Protein AF-A0A4V1ZMB9-F1 (afdb_monomer_lite)

Sequence (190 aa):
MVTALGESVKNIEDTIRSLGAATQEKIDAAAQHEKLYNAVRAAADNFVNKAAPSMADAQTGMDATLRAAVFSAEDSGEASRIIVQVGNVVADTNLISSDLMGALSAGTGEALSPIEDSFKTAQKRVKDNLAALDGAIGSIPELRKAAEQLLALGDGKNGVFKVRQKEIDTLEYGALILDETRKLNAGLGI

pLDDT: mean 91.68, std 9.08, range [51.22, 98.75]

Structure (mmCIF, N/CA/C/O backbone):
data_AF-A0A4V1ZMB9-F1
#
_entry.id   AF-A0A4V1ZMB9-F1
#
loop_
_atom_site.group_PDB
_atom_site.id
_atom_site.type_symbol
_atom_site.label_atom_id
_atom_site.label_alt_id
_atom_site.label_comp_id
_atom_site.label_asym_id
_atom_site.label_entity_id
_atom_site.label_seq_id
_atom_site.pdbx_PDB_ins_code
_atom_site.Cartn_x
_atom_site.Cartn_y
_atom_site.Cartn_z
_atom_site.occupancy
_atom_site.B_iso_or_equiv
_atom_site.auth_seq_id
_atom_site.auth_comp_id
_atom_site.auth_asym_id
_atom_site.auth_atom_id
_atom_site.pdbx_PDB_model_num
ATOM 1 N N . MET A 1 1 ? -33.414 5.926 49.931 1.00 53.41 1 MET A N 1
ATOM 2 C CA . MET A 1 1 ? -32.874 4.604 49.532 1.00 53.41 1 MET A CA 1
ATOM 3 C C . MET A 1 1 ? -33.446 4.104 48.208 1.00 53.41 1 MET A C 1
ATOM 5 O O . MET A 1 1 ? -32.650 3.717 47.371 1.00 53.41 1 MET A O 1
ATOM 9 N N . VAL A 1 2 ? -34.763 4.166 47.963 1.00 60.75 2 VAL A N 1
ATOM 10 C CA . VAL A 1 2 ? -35.365 3.710 46.685 1.00 60.75 2 VAL A CA 1
ATOM 11 C C . VAL A 1 2 ? -34.865 4.505 45.464 1.00 60.75 2 VAL A C 1
ATOM 13 O O . VAL A 1 2 ? -34.581 3.913 44.431 1.00 60.75 2 VAL A O 1
ATOM 16 N N . THR A 1 3 ? -34.665 5.821 45.596 1.00 69.19 3 THR A N 1
ATOM 17 C CA . THR A 1 3 ? -34.148 6.683 44.513 1.00 69.19 3 THR A CA 1
ATOM 18 C C . THR A 1 3 ? -32.707 6.346 44.118 1.00 69.19 3 THR A C 1
ATOM 20 O O . THR A 1 3 ? -32.414 6.230 42.937 1.00 69.19 3 THR A O 1
ATOM 23 N N . ALA A 1 4 ? -31.837 6.102 45.106 1.00 67.75 4 ALA A N 1
ATOM 24 C CA . ALA A 1 4 ? -30.440 5.725 44.876 1.00 67.75 4 ALA A CA 1
ATOM 25 C C . ALA A 1 4 ? -30.316 4.336 44.222 1.00 67.75 4 ALA A C 1
ATOM 27 O O . ALA A 1 4 ? -29.486 4.139 43.345 1.00 67.75 4 ALA A O 1
ATOM 28 N N . LEU A 1 5 ? -31.182 3.384 44.594 1.00 70.06 5 LEU A N 1
ATOM 29 C CA . LEU A 1 5 ? -31.261 2.081 43.923 1.00 70.06 5 LEU A CA 1
ATOM 30 C C . LEU A 1 5 ? -31.750 2.207 42.472 1.00 70.06 5 LEU A C 1
ATOM 32 O O . LEU A 1 5 ? -31.218 1.533 41.595 1.00 70.06 5 LEU A O 1
ATOM 36 N N . GLY A 1 6 ? -32.732 3.075 42.213 1.00 75.06 6 GLY A N 1
ATOM 37 C CA . GLY A 1 6 ? -33.227 3.343 40.860 1.00 75.06 6 GLY A CA 1
ATOM 38 C C . GLY A 1 6 ? -32.170 3.970 39.946 1.00 75.06 6 GLY A C 1
ATOM 39 O O . GLY A 1 6 ? -32.041 3.559 38.795 1.00 75.06 6 GLY A O 1
ATOM 40 N N . GLU A 1 7 ? -31.375 4.913 40.460 1.00 76.81 7 GLU A N 1
ATOM 41 C CA . GLU A 1 7 ? -30.237 5.492 39.730 1.00 76.81 7 GLU A CA 1
ATOM 42 C C . GLU A 1 7 ? -29.137 4.459 39.463 1.00 76.81 7 GLU A C 1
ATOM 44 O O . GLU A 1 7 ? -28.651 4.373 38.337 1.00 76.81 7 GLU A O 1
ATOM 49 N N . SER A 1 8 ? -28.794 3.616 40.443 1.00 75.25 8 SER A N 1
ATOM 50 C CA . SER A 1 8 ? -27.808 2.548 40.243 1.00 75.25 8 SER A CA 1
ATOM 51 C C . SER A 1 8 ? -28.245 1.528 39.188 1.00 75.25 8 SER A C 1
ATOM 53 O O . SER A 1 8 ? -27.439 1.160 38.337 1.00 75.25 8 SER A O 1
ATOM 55 N N . VAL A 1 9 ? -29.513 1.094 39.194 1.00 81.12 9 VAL A N 1
ATOM 56 C CA . VAL A 1 9 ? -30.045 0.169 38.173 1.00 81.12 9 VAL A CA 1
ATOM 57 C C . VAL A 1 9 ? -29.991 0.804 36.784 1.00 81.12 9 VAL A C 1
ATOM 59 O O . VAL A 1 9 ? -29.525 0.165 35.843 1.00 81.12 9 VAL A O 1
ATOM 62 N N . LYS A 1 10 ? -30.381 2.078 36.660 1.00 84.06 10 LYS A N 1
ATOM 63 C CA . LYS A 1 10 ? -30.309 2.811 35.391 1.00 84.06 10 LYS A CA 1
ATOM 64 C C . LYS A 1 10 ? -28.870 2.921 34.866 1.00 84.06 10 LYS A C 1
ATOM 66 O O . LYS A 1 10 ? -28.628 2.647 33.696 1.00 84.06 10 LYS A O 1
ATOM 71 N N . ASN A 1 11 ? -27.910 3.248 35.732 1.00 79.75 11 ASN A N 1
ATOM 72 C CA . ASN A 1 11 ? -26.497 3.356 35.352 1.00 79.75 11 ASN A CA 1
ATOM 73 C C . ASN A 1 11 ? -25.912 2.011 34.883 1.00 79.75 11 ASN A C 1
ATOM 75 O O . ASN A 1 11 ? -25.121 1.969 33.938 1.00 79.75 11 ASN A O 1
ATOM 79 N N . ILE A 1 12 ? -26.316 0.904 35.517 1.00 79.81 12 ILE A N 1
ATOM 80 C CA . ILE A 1 12 ? -25.937 -0.453 35.100 1.00 79.81 12 ILE A CA 1
ATOM 81 C C . ILE A 1 12 ? -26.545 -0.786 33.731 1.00 79.81 12 ILE A C 1
ATOM 83 O O . ILE A 1 12 ? -25.836 -1.290 32.862 1.00 79.81 12 ILE A O 1
ATOM 87 N N . GLU A 1 13 ? -27.826 -0.483 33.505 1.00 84.19 13 GLU A N 1
ATOM 88 C CA . GLU A 1 13 ? -28.476 -0.700 32.205 1.00 84.19 13 GLU A CA 1
ATOM 89 C C . GLU A 1 13 ? -27.796 0.089 31.076 1.00 84.19 13 GLU A C 1
ATOM 91 O O . GLU A 1 13 ? -27.527 -0.472 30.009 1.00 84.19 13 GLU A O 1
ATOM 96 N N . ASP A 1 14 ? -27.468 1.361 31.315 1.00 84.88 14 ASP A N 1
ATOM 97 C CA . ASP A 1 14 ? -26.779 2.217 30.343 1.00 84.88 14 ASP A CA 1
ATOM 98 C C . ASP A 1 14 ? -25.358 1.699 30.042 1.00 84.88 14 ASP A C 1
ATOM 100 O O . ASP A 1 14 ? -24.922 1.681 28.885 1.00 84.88 14 ASP A O 1
ATOM 104 N N . THR A 1 15 ? -24.666 1.172 31.056 1.00 81.44 15 THR A N 1
ATOM 105 C CA . THR A 1 15 ? -23.346 0.540 30.903 1.00 81.44 15 THR A CA 1
ATOM 106 C C . THR A 1 15 ? -23.428 -0.757 30.094 1.00 81.44 15 THR A C 1
ATOM 108 O O . THR A 1 15 ? -22.636 -0.962 29.175 1.00 81.44 15 THR A O 1
ATOM 111 N N . ILE A 1 16 ? -24.410 -1.624 30.370 1.00 82.88 16 ILE A N 1
ATOM 112 C CA . ILE A 1 16 ? -24.616 -2.878 29.625 1.00 82.88 16 ILE A CA 1
ATOM 113 C C . ILE A 1 16 ? -24.903 -2.589 28.150 1.00 82.88 16 ILE A C 1
ATOM 115 O O . ILE A 1 16 ? -24.327 -3.237 27.274 1.00 82.88 16 ILE A O 1
ATOM 119 N N . ARG A 1 17 ? -25.755 -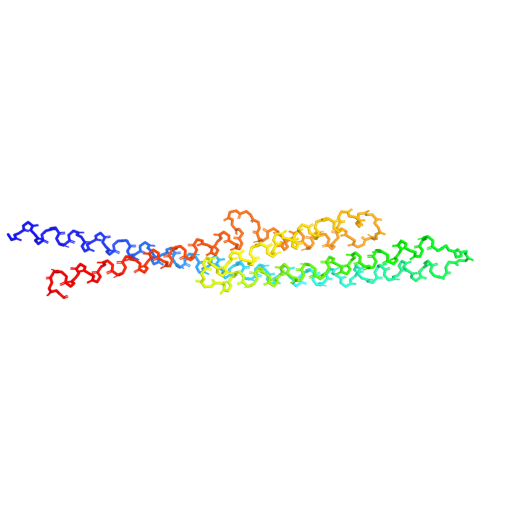1.597 27.854 1.00 85.56 17 ARG A N 1
ATOM 120 C CA . ARG A 1 17 ? -26.028 -1.180 26.469 1.00 85.56 17 ARG A CA 1
ATOM 121 C C . ARG A 1 17 ? -24.766 -0.680 25.770 1.00 85.56 17 ARG A C 1
ATOM 123 O O . ARG A 1 17 ? -24.516 -1.074 24.632 1.00 85.56 17 ARG A O 1
ATOM 130 N N . SER A 1 18 ? -23.962 0.129 26.457 1.00 83.12 18 SER A N 1
ATOM 131 C CA . SER A 1 18 ? -22.715 0.678 25.911 1.00 83.12 18 SER A CA 1
ATOM 132 C C . SER A 1 18 ? -21.681 -0.419 25.627 1.00 83.12 18 SER A C 1
ATOM 134 O O . SER A 1 18 ? -21.087 -0.445 24.551 1.00 83.12 18 SER A O 1
ATOM 136 N N . LEU A 1 19 ? -21.526 -1.388 26.536 1.00 82.19 19 LEU A N 1
ATOM 137 C CA . LEU A 1 19 ? -20.659 -2.556 26.338 1.00 82.19 19 LEU A CA 1
ATOM 138 C C . LEU A 1 19 ? -21.139 -3.455 25.192 1.00 82.19 19 LEU A C 1
ATOM 140 O O . LEU A 1 19 ? -20.321 -3.966 24.424 1.00 82.19 19 LEU A O 1
ATOM 144 N N . GLY A 1 20 ? -22.455 -3.641 25.058 1.00 85.69 20 GLY A N 1
ATOM 145 C CA . GLY A 1 20 ? -23.049 -4.382 23.946 1.00 85.69 20 GLY A CA 1
ATOM 146 C C . GLY A 1 20 ? -22.732 -3.738 22.594 1.00 85.69 20 GLY A C 1
ATOM 147 O O . GLY A 1 20 ? -22.267 -4.425 21.685 1.00 85.69 20 GLY A O 1
ATOM 148 N N . ALA A 1 21 ? -22.899 -2.417 22.488 1.00 85.50 21 ALA A N 1
ATOM 149 C CA . ALA A 1 21 ? -22.544 -1.659 21.288 1.00 85.50 21 ALA A CA 1
ATOM 150 C C . ALA A 1 21 ? -21.042 -1.758 20.968 1.00 85.50 21 ALA A C 1
ATOM 152 O O . ALA A 1 21 ? -20.681 -2.127 19.852 1.00 85.50 21 ALA A O 1
ATOM 153 N N . ALA A 1 22 ? -20.170 -1.543 21.959 1.00 81.94 22 ALA A N 1
ATOM 154 C CA . ALA A 1 22 ? -18.719 -1.654 21.788 1.00 81.94 22 ALA A CA 1
ATOM 155 C C . ALA A 1 22 ? -18.274 -3.068 21.362 1.00 81.94 22 ALA A C 1
ATOM 157 O O . ALA A 1 22 ? -17.341 -3.231 20.574 1.00 81.94 22 ALA A O 1
ATOM 158 N N . THR A 1 23 ? -18.957 -4.110 21.849 1.00 84.94 23 THR A N 1
ATOM 159 C CA . THR A 1 23 ? -18.686 -5.499 21.447 1.00 84.94 23 THR A CA 1
ATOM 160 C C . THR A 1 23 ? -19.036 -5.732 19.980 1.00 84.94 23 THR A C 1
ATOM 162 O O . THR A 1 23 ? -18.242 -6.340 19.261 1.00 84.94 23 THR A O 1
ATOM 165 N N . GLN A 1 24 ? -20.187 -5.234 19.518 1.00 87.75 24 GLN A N 1
ATOM 166 C CA . GLN A 1 24 ? -20.576 -5.349 18.113 1.00 87.75 24 GLN A CA 1
ATOM 167 C C . GLN A 1 24 ? -19.612 -4.579 17.203 1.00 87.75 24 GLN A C 1
ATOM 169 O O . GLN A 1 24 ? -19.136 -5.134 16.216 1.00 87.75 24 GLN A O 1
ATOM 174 N N . GLU A 1 25 ? -19.246 -3.349 17.575 1.00 86.44 25 GLU A N 1
ATOM 175 C CA . GLU A 1 25 ? -18.268 -2.556 16.823 1.00 86.44 25 GLU A CA 1
ATOM 176 C C . GLU A 1 25 ? -16.924 -3.278 16.685 1.00 86.44 25 GLU A C 1
ATOM 178 O O . GLU A 1 25 ? -16.322 -3.260 15.612 1.00 86.44 25 GLU A O 1
ATOM 183 N N . LYS A 1 26 ? -16.473 -3.975 17.736 1.00 85.38 26 LYS A N 1
ATOM 184 C CA . LYS A 1 26 ? -15.250 -4.786 17.699 1.00 85.38 26 LYS A CA 1
ATOM 185 C C . LYS A 1 26 ? -15.356 -5.984 16.745 1.00 85.38 26 LYS A C 1
ATOM 187 O O . LYS A 1 26 ? -14.369 -6.323 16.094 1.00 85.38 26 LYS A O 1
ATOM 192 N N . ILE A 1 27 ? -16.517 -6.637 16.668 1.00 88.44 27 ILE A N 1
ATOM 193 C CA . ILE A 1 27 ? -16.751 -7.752 15.733 1.00 88.44 27 ILE A CA 1
ATOM 194 C C . ILE A 1 27 ? -16.706 -7.244 14.289 1.00 88.44 27 ILE A C 1
ATOM 196 O O . ILE A 1 27 ? -16.008 -7.824 13.455 1.00 88.44 27 ILE A O 1
ATOM 200 N N . ASP A 1 28 ? -17.395 -6.139 14.008 1.00 89.00 28 ASP A N 1
ATOM 201 C CA . ASP A 1 28 ? -17.441 -5.544 12.670 1.00 89.00 28 ASP A CA 1
ATOM 202 C C . ASP A 1 28 ? -16.051 -5.060 12.228 1.00 89.00 28 ASP A C 1
ATOM 204 O O . ASP A 1 28 ? -15.631 -5.295 11.092 1.00 89.00 28 ASP A O 1
ATOM 208 N N . A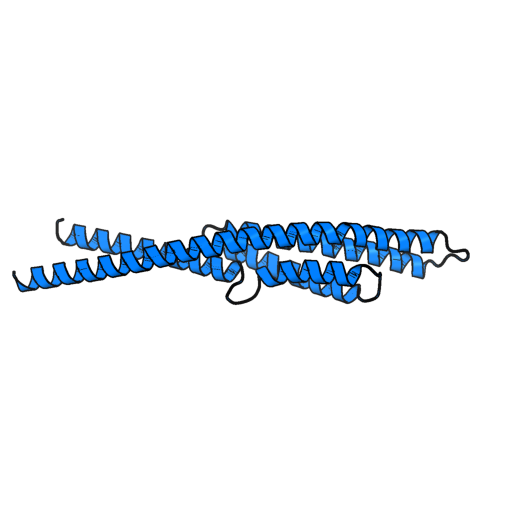LA A 1 29 ? -15.306 -4.451 13.154 1.00 87.62 29 ALA A N 1
ATOM 209 C CA . ALA A 1 29 ? -13.905 -4.089 12.982 1.00 87.62 29 ALA A CA 1
ATOM 210 C C . ALA A 1 29 ? -13.037 -5.302 12.616 1.00 87.62 29 ALA A C 1
ATOM 212 O O . ALA A 1 29 ? -12.341 -5.271 11.606 1.00 87.62 29 ALA A O 1
ATOM 213 N N . ALA A 1 30 ? -13.119 -6.400 13.374 1.00 88.00 30 ALA A N 1
ATOM 214 C CA . ALA A 1 30 ? -12.338 -7.607 13.097 1.00 88.00 30 ALA A CA 1
ATOM 215 C C . ALA A 1 30 ? -12.638 -8.203 11.707 1.00 88.00 30 ALA A C 1
ATOM 217 O O . ALA A 1 30 ? -11.719 -8.611 10.995 1.00 88.00 30 ALA A O 1
ATOM 218 N N . ALA A 1 31 ? -13.904 -8.201 11.281 1.00 91.12 31 ALA A N 1
ATOM 219 C CA . ALA A 1 31 ? -14.278 -8.648 9.939 1.00 91.12 31 ALA A CA 1
ATOM 220 C C . ALA A 1 31 ? -13.708 -7.727 8.842 1.00 91.12 31 ALA A C 1
ATOM 222 O O . ALA A 1 31 ? -13.238 -8.194 7.799 1.00 91.12 31 ALA A O 1
ATOM 223 N N . GLN A 1 32 ? -13.722 -6.410 9.068 1.00 91.88 32 GLN A N 1
ATOM 224 C CA . GLN A 1 32 ? -13.123 -5.446 8.146 1.00 91.88 32 GLN A CA 1
ATOM 225 C C . GLN A 1 32 ? -11.597 -5.598 8.072 1.00 91.88 32 GLN A C 1
ATOM 227 O O . GLN A 1 32 ? -11.031 -5.541 6.977 1.00 91.88 32 GLN A O 1
ATOM 232 N N . HIS A 1 33 ? -10.955 -5.852 9.210 1.00 92.75 33 HIS A N 1
ATOM 233 C CA . HIS A 1 33 ? -9.529 -6.122 9.323 1.00 92.75 33 HIS A CA 1
ATOM 234 C C . HIS A 1 33 ? -9.100 -7.316 8.468 1.00 92.75 33 HIS A C 1
ATOM 236 O O . HIS A 1 33 ? -8.198 -7.204 7.640 1.00 92.75 33 HIS A O 1
ATOM 242 N N . GLU A 1 34 ? -9.776 -8.458 8.626 1.00 94.56 34 GLU A N 1
ATOM 243 C CA . GLU A 1 34 ? -9.476 -9.680 7.877 1.00 94.56 34 GLU A CA 1
ATOM 244 C C . GLU A 1 34 ? -9.657 -9.468 6.367 1.00 94.56 34 GLU A C 1
ATOM 246 O O . GLU A 1 34 ? -8.830 -9.892 5.553 1.00 94.56 34 GLU A O 1
ATOM 251 N N . LYS A 1 35 ? -10.707 -8.739 5.974 1.00 96.06 35 LYS A N 1
ATOM 252 C CA . LYS A 1 35 ? -10.934 -8.373 4.574 1.00 96.06 35 LYS A CA 1
ATOM 253 C C . LYS A 1 35 ? -9.782 -7.539 4.009 1.00 96.06 35 LYS A C 1
ATOM 255 O O . LYS A 1 35 ? -9.347 -7.802 2.888 1.00 96.06 35 LYS A O 1
ATOM 260 N N . LEU A 1 36 ? -9.298 -6.545 4.755 1.00 96.75 36 LEU A N 1
ATOM 261 C CA . LEU A 1 36 ? -8.166 -5.716 4.337 1.00 96.75 36 LEU A CA 1
ATOM 262 C C . LEU A 1 36 ? -6.871 -6.520 4.268 1.00 96.75 36 LEU A C 1
ATOM 264 O O . LEU A 1 36 ? -6.153 -6.407 3.280 1.00 96.75 36 LEU A O 1
ATOM 268 N N . TYR A 1 37 ? -6.612 -7.379 5.253 1.00 97.19 37 TYR A N 1
ATOM 269 C CA . TYR A 1 37 ? -5.459 -8.277 5.257 1.00 97.19 37 TYR A CA 1
ATOM 270 C C . TYR A 1 37 ? -5.405 -9.134 3.986 1.00 97.19 37 TYR A C 1
ATOM 272 O O . TYR A 1 37 ? -4.399 -9.158 3.272 1.00 97.19 37 TYR A O 1
ATOM 280 N N . ASN A 1 38 ? -6.524 -9.775 3.644 1.00 97.94 38 ASN A N 1
ATOM 281 C CA . ASN A 1 38 ? -6.629 -10.590 2.437 1.00 97.94 38 ASN A CA 1
ATOM 282 C C . ASN A 1 38 ? -6.494 -9.753 1.155 1.00 97.94 38 ASN A C 1
ATOM 284 O O . ASN A 1 38 ? -5.861 -10.197 0.197 1.00 97.94 38 ASN A O 1
ATOM 288 N N . ALA A 1 39 ? -7.044 -8.534 1.134 1.00 98.19 39 ALA A N 1
ATOM 289 C CA . ALA A 1 39 ? -6.924 -7.628 -0.005 1.00 98.19 39 ALA A CA 1
ATOM 290 C C . ALA A 1 39 ? -5.476 -7.169 -0.239 1.00 98.19 39 ALA A C 1
ATOM 292 O O . ALA A 1 39 ? -5.021 -7.181 -1.382 1.00 98.19 39 ALA A O 1
ATOM 293 N N . VAL A 1 40 ? -4.742 -6.820 0.826 1.00 98.38 40 VAL A N 1
ATOM 294 C CA . VAL A 1 40 ? -3.320 -6.442 0.747 1.00 98.38 40 VAL A CA 1
ATOM 295 C C . VAL A 1 40 ? -2.505 -7.599 0.192 1.00 98.38 40 VAL A C 1
ATOM 297 O O . VAL A 1 40 ? -1.752 -7.409 -0.760 1.00 98.38 40 VAL A O 1
ATOM 300 N N . ARG A 1 41 ? -2.714 -8.813 0.714 1.00 98.06 41 ARG A N 1
ATOM 301 C CA . ARG A 1 41 ? -2.020 -10.009 0.229 1.00 98.06 41 ARG A CA 1
ATOM 302 C C . ARG A 1 41 ? -2.288 -10.272 -1.254 1.00 98.06 41 ARG A C 1
ATOM 304 O O . ARG A 1 41 ? -1.350 -10.445 -2.022 1.00 98.06 41 ARG A O 1
ATOM 311 N N . ALA A 1 42 ? -3.554 -10.247 -1.668 1.00 98.38 42 ALA A N 1
ATOM 312 C CA . ALA A 1 42 ? -3.923 -10.484 -3.061 1.00 98.38 42 ALA A CA 1
ATOM 313 C C . ALA A 1 42 ? -3.347 -9.419 -4.013 1.00 98.38 42 ALA A C 1
ATOM 315 O O . ALA A 1 42 ? -2.894 -9.746 -5.111 1.00 98.38 42 ALA A O 1
ATOM 316 N N . ALA A 1 43 ? -3.343 -8.147 -3.601 1.00 98.31 43 ALA A N 1
ATOM 317 C CA . ALA A 1 43 ? -2.768 -7.062 -4.390 1.00 98.31 43 ALA A CA 1
ATOM 318 C C . ALA A 1 43 ? -1.234 -7.163 -4.475 1.00 98.31 43 ALA A C 1
ATOM 320 O O . ALA A 1 43 ? -0.673 -6.940 -5.547 1.00 98.31 43 ALA A O 1
ATOM 321 N N . ALA A 1 44 ? -0.568 -7.567 -3.388 1.00 98.06 44 ALA A N 1
ATOM 322 C CA . ALA A 1 44 ? 0.871 -7.822 -3.359 1.00 98.06 44 ALA A CA 1
ATOM 323 C C . ALA A 1 44 ? 1.270 -8.969 -4.293 1.00 98.06 44 ALA A C 1
ATOM 325 O O . ALA A 1 44 ? 2.159 -8.800 -5.130 1.00 98.06 44 ALA A O 1
ATOM 326 N N . ASP A 1 45 ? 0.556 -10.094 -4.225 1.00 98.06 45 ASP A N 1
ATOM 327 C CA . ASP A 1 45 ? 0.778 -11.237 -5.114 1.00 98.06 45 ASP A CA 1
ATOM 328 C C . ASP A 1 45 ? 0.571 -10.837 -6.585 1.00 98.06 45 ASP A C 1
ATOM 330 O O . ASP A 1 45 ? 1.379 -11.173 -7.455 1.00 98.06 45 ASP A O 1
ATOM 334 N N . ASN A 1 46 ? -0.480 -10.062 -6.882 1.00 98.06 46 ASN A N 1
ATOM 335 C CA . ASN A 1 46 ? -0.703 -9.546 -8.231 1.00 98.06 46 ASN A CA 1
ATOM 336 C C . ASN A 1 46 ? 0.442 -8.630 -8.693 1.00 98.06 46 ASN A C 1
ATOM 338 O O . ASN A 1 46 ? 0.916 -8.774 -9.818 1.00 98.06 46 ASN A O 1
ATOM 342 N N . PHE A 1 47 ? 0.920 -7.724 -7.838 1.00 98.38 47 PHE A N 1
ATOM 343 C CA . PHE A 1 47 ? 2.036 -6.843 -8.174 1.00 98.38 47 PHE A CA 1
ATOM 344 C C . PHE A 1 47 ? 3.309 -7.623 -8.511 1.00 98.38 47 PHE A C 1
ATOM 346 O O . PHE A 1 47 ? 3.898 -7.392 -9.568 1.00 98.38 47 PHE A O 1
ATOM 353 N N . VAL A 1 48 ? 3.691 -8.600 -7.684 1.00 96.94 48 VAL A N 1
ATOM 354 C CA . VAL A 1 48 ? 4.863 -9.455 -7.938 1.00 96.94 48 VAL A CA 1
ATOM 355 C C . VAL A 1 48 ? 4.740 -10.176 -9.286 1.00 96.94 48 VAL A C 1
ATOM 357 O O . VAL A 1 48 ? 5.695 -10.199 -10.066 1.00 96.94 48 VAL A O 1
ATOM 360 N N . ASN A 1 49 ? 3.547 -10.678 -9.618 1.00 97.06 49 ASN A N 1
ATOM 361 C CA . ASN A 1 49 ? 3.284 -11.329 -10.904 1.00 97.06 49 ASN A CA 1
ATOM 362 C C . ASN A 1 49 ? 3.429 -10.383 -12.114 1.00 97.06 49 ASN A C 1
ATOM 364 O O . ASN A 1 49 ? 3.751 -10.844 -13.209 1.00 97.06 49 ASN A O 1
ATOM 368 N N . LYS A 1 50 ? 3.206 -9.071 -11.948 1.00 97.56 50 LYS A N 1
ATOM 369 C CA . LYS A 1 50 ? 3.378 -8.057 -13.012 1.00 97.56 50 LYS A CA 1
ATOM 370 C C . LYS A 1 50 ? 4.773 -7.424 -13.043 1.00 97.56 50 LYS A C 1
ATOM 372 O O . LYS A 1 50 ? 5.199 -6.926 -14.089 1.00 97.56 50 LYS A O 1
ATOM 377 N N . ALA A 1 51 ? 5.505 -7.483 -11.934 1.00 97.06 51 ALA A N 1
ATOM 378 C CA . ALA A 1 51 ? 6.869 -6.978 -11.820 1.00 97.06 51 ALA A CA 1
ATOM 379 C C . ALA A 1 51 ? 7.860 -7.760 -12.691 1.00 97.06 51 ALA A C 1
ATOM 381 O O . ALA A 1 51 ? 8.655 -7.151 -13.407 1.00 97.06 51 ALA A O 1
ATOM 382 N N . ALA A 1 52 ? 7.794 -9.096 -12.679 1.00 94.56 52 ALA A N 1
ATOM 383 C CA . ALA A 1 52 ? 8.747 -9.932 -13.412 1.00 94.56 52 ALA A CA 1
ATOM 384 C C . ALA A 1 52 ? 8.728 -9.698 -14.941 1.00 94.56 52 ALA A C 1
ATOM 386 O O . ALA A 1 52 ? 9.802 -9.464 -15.499 1.00 94.56 52 ALA A O 1
ATOM 387 N N . PRO A 1 53 ? 7.563 -9.659 -15.623 1.00 95.00 53 PRO A N 1
ATOM 388 C CA . PRO A 1 53 ? 7.505 -9.283 -17.037 1.00 95.00 53 PRO A CA 1
ATOM 389 C C . PRO A 1 53 ? 8.091 -7.898 -17.319 1.00 95.00 53 PRO A C 1
ATOM 391 O O . PRO A 1 53 ? 8.778 -7.717 -18.314 1.00 95.00 53 PRO A O 1
ATOM 394 N N . SER A 1 54 ? 7.892 -6.930 -16.420 1.00 96.38 54 SER A N 1
ATOM 395 C CA . SER A 1 54 ? 8.402 -5.572 -16.636 1.00 96.38 54 SER A CA 1
ATOM 396 C C . SER A 1 54 ? 9.909 -5.452 -16.501 1.00 96.38 54 SER A C 1
ATOM 398 O O . SER A 1 54 ? 10.542 -4.702 -17.240 1.00 96.38 54 SER A O 1
ATOM 400 N N . MET A 1 55 ? 10.498 -6.228 -15.596 1.00 96.81 55 MET A N 1
ATOM 401 C CA . MET A 1 55 ? 11.948 -6.361 -15.525 1.00 96.81 55 MET A CA 1
ATOM 402 C C . MET A 1 55 ? 12.520 -7.030 -16.774 1.00 96.81 55 MET A C 1
ATOM 404 O O . MET A 1 55 ? 13.535 -6.573 -17.294 1.00 96.81 55 MET A O 1
ATOM 408 N N . ALA A 1 56 ? 11.862 -8.079 -17.275 1.00 96.81 56 ALA A N 1
ATOM 409 C CA . ALA A 1 56 ? 12.287 -8.772 -18.488 1.00 96.81 56 ALA A CA 1
ATOM 410 C C . ALA A 1 56 ? 12.197 -7.872 -19.734 1.00 96.81 56 ALA A C 1
ATOM 412 O O . ALA A 1 56 ? 13.129 -7.851 -20.539 1.00 96.81 56 ALA A O 1
ATOM 413 N N . ASP A 1 57 ? 11.128 -7.084 -19.871 1.00 95.75 57 ASP A N 1
ATOM 414 C CA . ASP A 1 57 ? 10.968 -6.112 -20.958 1.00 95.75 57 ASP A CA 1
ATOM 415 C C . ASP A 1 57 ? 12.059 -5.030 -20.906 1.00 95.75 57 ASP A C 1
ATOM 417 O O . ASP A 1 57 ? 12.687 -4.737 -21.925 1.00 95.75 57 ASP A O 1
ATOM 421 N N . ALA A 1 58 ? 12.356 -4.486 -19.718 1.00 96.69 58 ALA A N 1
ATOM 422 C CA . ALA A 1 58 ? 13.429 -3.505 -19.535 1.00 96.69 58 ALA A CA 1
ATOM 423 C C . ALA A 1 58 ? 14.812 -4.075 -19.904 1.00 96.69 58 ALA A C 1
ATOM 425 O O . ALA A 1 58 ? 15.601 -3.422 -20.589 1.00 96.69 58 ALA A O 1
ATOM 426 N N . GLN A 1 59 ? 15.100 -5.314 -19.490 1.00 96.38 59 GLN A N 1
ATOM 427 C CA . GLN A 1 59 ? 16.338 -6.018 -19.843 1.00 96.38 59 GLN A CA 1
ATOM 428 C C . GLN A 1 59 ? 16.432 -6.296 -21.346 1.00 96.38 59 GLN A C 1
ATOM 430 O O . GLN A 1 59 ? 17.485 -6.086 -21.941 1.00 96.38 59 GLN A O 1
ATOM 435 N N . THR A 1 60 ? 15.323 -6.694 -21.972 1.00 96.00 60 THR A N 1
ATOM 436 C CA . THR A 1 60 ? 15.251 -6.910 -23.423 1.00 96.00 60 THR A CA 1
ATOM 437 C C . THR A 1 60 ? 15.544 -5.619 -24.188 1.00 96.00 60 THR A C 1
ATOM 439 O O . THR A 1 60 ? 16.278 -5.648 -25.176 1.00 96.00 60 THR A O 1
ATOM 442 N N . GLY A 1 61 ? 15.029 -4.479 -23.713 1.00 93.75 61 GLY A N 1
ATOM 443 C CA . GLY A 1 61 ? 15.347 -3.161 -24.266 1.00 93.75 61 GLY A CA 1
ATOM 444 C C . GLY A 1 61 ? 16.843 -2.841 -24.196 1.00 93.75 61 GLY A C 1
ATOM 445 O O . GLY A 1 61 ? 17.436 -2.457 -25.200 1.00 93.75 61 GLY A O 1
ATOM 446 N N . MET A 1 62 ? 17.481 -3.080 -23.047 1.00 95.62 62 MET A N 1
ATOM 447 C CA . MET A 1 62 ? 18.927 -2.880 -22.885 1.00 95.62 62 MET A CA 1
ATOM 448 C C . MET A 1 62 ? 19.754 -3.786 -23.805 1.00 95.62 62 MET A C 1
ATOM 450 O O . MET A 1 62 ? 20.684 -3.318 -24.465 1.00 95.62 62 MET A O 1
ATOM 454 N N . ASP A 1 63 ? 19.406 -5.069 -23.892 1.00 94.19 63 ASP A N 1
ATOM 455 C CA . ASP A 1 63 ? 20.088 -6.023 -24.769 1.00 94.19 63 ASP A CA 1
ATOM 456 C C . ASP A 1 63 ? 19.963 -5.634 -26.247 1.00 94.19 63 ASP A C 1
ATOM 458 O O . ASP A 1 63 ? 20.929 -5.772 -27.005 1.00 94.19 63 ASP A O 1
ATOM 462 N N . ALA A 1 64 ? 18.798 -5.127 -26.660 1.00 94.38 64 ALA A N 1
ATOM 463 C CA . ALA A 1 64 ? 18.579 -4.632 -28.014 1.00 94.38 64 ALA A CA 1
ATOM 464 C C . ALA A 1 64 ? 19.490 -3.438 -28.327 1.00 94.38 64 ALA A C 1
ATOM 466 O O . ALA A 1 64 ? 20.129 -3.420 -29.381 1.00 94.38 64 ALA A O 1
ATOM 467 N N . THR A 1 65 ? 19.620 -2.492 -27.395 1.00 94.12 65 THR A N 1
ATOM 468 C CA . THR A 1 65 ? 20.496 -1.330 -27.564 1.00 94.12 65 THR A CA 1
ATOM 469 C C . THR A 1 65 ? 21.974 -1.718 -27.629 1.00 94.12 65 THR A C 1
ATOM 471 O O . THR A 1 65 ? 22.712 -1.223 -28.481 1.00 94.12 65 THR A O 1
ATOM 474 N N . LEU A 1 66 ? 22.419 -2.653 -26.784 1.00 92.94 66 LEU A N 1
ATOM 475 C CA . LEU A 1 66 ? 23.807 -3.128 -26.785 1.00 92.94 66 LEU A CA 1
ATOM 476 C C . LEU A 1 66 ? 24.176 -3.904 -28.056 1.00 92.94 66 LEU A C 1
ATOM 478 O O . LEU A 1 66 ? 25.338 -3.910 -28.462 1.00 92.94 66 LEU A O 1
ATOM 482 N N . ARG A 1 67 ? 23.202 -4.576 -28.676 1.00 94.50 67 ARG A N 1
ATOM 483 C CA . ARG A 1 67 ? 23.385 -5.368 -29.904 1.00 94.50 67 ARG A CA 1
ATOM 484 C C . ARG A 1 67 ? 23.056 -4.590 -31.178 1.00 94.50 67 ARG A C 1
ATOM 486 O O . ARG A 1 67 ? 23.112 -5.173 -32.263 1.00 94.50 67 ARG A O 1
ATOM 493 N N . ALA A 1 68 ? 22.697 -3.313 -31.066 1.00 94.06 68 ALA A N 1
ATOM 494 C CA . ALA A 1 68 ? 22.361 -2.482 -32.209 1.00 94.06 68 ALA A CA 1
ATOM 495 C C . ALA A 1 68 ? 23.536 -2.412 -33.200 1.00 94.06 68 ALA A C 1
ATOM 497 O O . ALA A 1 68 ? 24.699 -2.304 -32.812 1.00 94.06 68 ALA A O 1
ATOM 498 N N . ALA A 1 69 ? 23.228 -2.454 -34.501 1.00 93.19 69 ALA A N 1
ATOM 499 C CA . ALA A 1 69 ? 24.241 -2.406 -35.560 1.00 93.19 69 ALA A CA 1
ATOM 500 C C . ALA A 1 69 ? 25.088 -1.120 -35.514 1.00 93.19 69 ALA A C 1
ATOM 502 O O . ALA A 1 69 ? 26.253 -1.126 -35.908 1.00 93.19 69 ALA A O 1
ATOM 503 N N . VAL A 1 70 ? 24.498 -0.031 -35.015 1.00 92.50 70 VAL A N 1
ATOM 504 C CA . VAL A 1 70 ? 25.188 1.208 -34.664 1.00 92.50 70 VAL A CA 1
ATOM 505 C C . VAL A 1 70 ? 24.966 1.438 -33.177 1.00 92.50 70 VAL A C 1
ATOM 507 O O . VAL A 1 70 ? 23.834 1.615 -32.739 1.00 92.50 70 VAL A O 1
ATOM 510 N N . PHE A 1 71 ? 26.049 1.416 -32.407 1.00 92.12 71 PHE A N 1
ATOM 511 C CA . PHE A 1 71 ? 25.989 1.648 -30.971 1.00 92.12 71 PHE A CA 1
ATOM 512 C C . PHE A 1 71 ? 25.670 3.117 -30.657 1.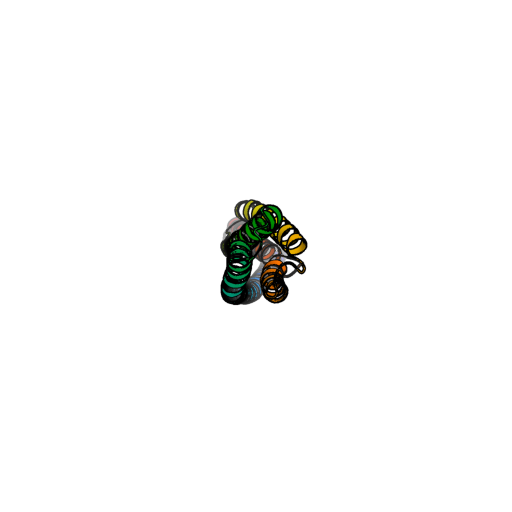00 92.12 71 PHE A C 1
ATOM 514 O O . PHE A 1 71 ? 26.334 4.020 -31.172 1.00 92.12 71 PHE A O 1
ATOM 521 N N . SER A 1 72 ? 24.711 3.334 -29.752 1.00 94.69 72 SER A N 1
ATOM 522 C CA . SER A 1 72 ? 24.396 4.634 -29.152 1.00 94.69 72 SER A CA 1
ATOM 523 C C . SER A 1 72 ? 24.614 4.576 -27.639 1.00 94.69 72 SER A C 1
ATOM 525 O O . SER A 1 72 ? 23.980 3.798 -26.917 1.00 94.69 72 SER A O 1
ATOM 527 N N . ALA A 1 73 ? 25.532 5.411 -27.147 1.00 92.38 73 ALA A N 1
ATOM 528 C CA . ALA A 1 73 ? 25.775 5.555 -25.714 1.00 92.38 73 ALA A CA 1
ATOM 529 C C . ALA A 1 73 ? 24.590 6.220 -24.994 1.00 92.38 73 ALA A C 1
ATOM 531 O O . ALA A 1 73 ? 24.346 5.929 -23.825 1.00 92.38 73 ALA A O 1
ATOM 532 N N . GLU A 1 74 ? 23.860 7.094 -25.691 1.00 95.00 74 GLU A N 1
ATOM 533 C CA . GLU A 1 74 ? 22.676 7.776 -25.169 1.00 95.00 74 GLU A CA 1
ATOM 534 C C . GLU A 1 74 ? 21.537 6.782 -24.940 1.00 95.00 74 GLU A C 1
ATOM 536 O O . GLU A 1 74 ? 21.084 6.639 -23.805 1.00 95.00 74 GLU A O 1
ATOM 541 N N . ASP A 1 75 ? 21.186 6.005 -25.965 1.00 93.25 75 ASP A N 1
ATOM 542 C CA . ASP A 1 75 ? 20.147 4.972 -25.902 1.00 93.25 75 ASP A CA 1
ATOM 543 C C . ASP A 1 75 ? 20.488 3.926 -24.828 1.00 93.25 75 ASP A C 1
ATOM 545 O O . ASP A 1 75 ? 19.618 3.437 -24.107 1.00 93.25 75 ASP A O 1
ATOM 549 N N . SER A 1 76 ? 21.776 3.579 -24.685 1.00 93.62 76 SER A N 1
ATOM 550 C CA . SER A 1 76 ? 22.231 2.631 -23.654 1.00 93.62 76 SER A CA 1
ATOM 551 C C . SER A 1 76 ? 22.080 3.226 -22.252 1.00 93.62 76 SER A C 1
ATOM 553 O O . SER A 1 76 ? 21.740 2.527 -21.296 1.00 93.62 76 SER A O 1
ATOM 555 N N . GLY A 1 77 ? 22.329 4.532 -22.120 1.00 95.88 77 GLY A N 1
ATOM 556 C CA . GLY A 1 77 ? 22.092 5.280 -20.893 1.00 95.88 77 GLY A CA 1
ATOM 557 C C . GLY A 1 77 ? 20.608 5.347 -20.534 1.00 95.88 77 GLY A C 1
ATOM 558 O O . GLY A 1 77 ? 20.261 5.185 -19.365 1.00 95.88 77 GLY A O 1
ATOM 559 N N . GLU A 1 78 ? 19.733 5.542 -21.518 1.00 95.38 78 GLU A N 1
ATOM 560 C CA . GLU A 1 78 ? 18.280 5.530 -21.333 1.00 95.38 78 GLU A CA 1
ATOM 561 C C . GLU A 1 78 ? 17.769 4.147 -20.909 1.00 95.38 78 GLU A C 1
ATOM 563 O O . GLU A 1 78 ? 17.116 4.034 -19.872 1.00 95.38 78 GLU A O 1
ATOM 568 N N . ALA A 1 79 ? 18.148 3.083 -21.620 1.00 96.19 79 ALA A N 1
ATOM 569 C CA . ALA A 1 79 ? 17.754 1.718 -21.273 1.00 96.19 79 ALA A CA 1
ATOM 570 C C . ALA A 1 79 ? 18.225 1.308 -19.862 1.00 96.19 79 ALA A C 1
ATOM 572 O O . ALA A 1 79 ? 17.477 0.692 -19.098 1.00 96.19 79 ALA A O 1
ATOM 573 N N . SER A 1 80 ? 19.430 1.727 -19.461 1.00 96.88 80 SER A N 1
ATOM 574 C CA . SER A 1 80 ? 19.928 1.541 -18.092 1.00 96.88 80 SER A CA 1
ATOM 575 C C . SER A 1 80 ? 19.077 2.282 -17.050 1.00 96.88 80 SER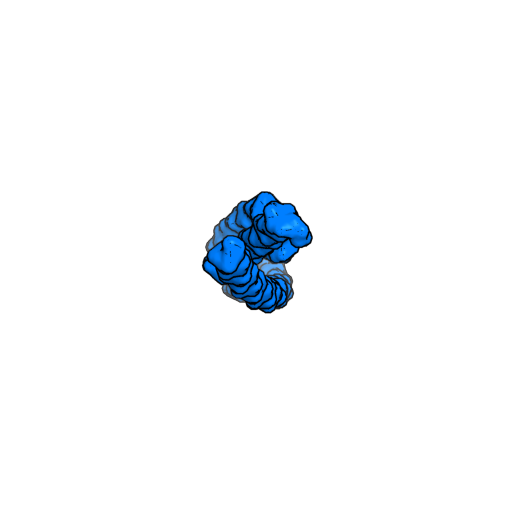 A C 1
ATOM 577 O O . SER A 1 80 ? 18.724 1.714 -16.012 1.00 96.88 80 SER A O 1
ATOM 579 N N . ARG A 1 81 ? 18.674 3.533 -17.329 1.00 96.69 81 ARG A N 1
ATOM 580 C CA . ARG A 1 81 ? 17.775 4.296 -16.442 1.00 96.69 81 ARG A CA 1
ATOM 581 C C . ARG A 1 81 ? 16.413 3.625 -16.295 1.00 96.69 81 ARG A C 1
ATOM 583 O O . ARG A 1 81 ? 15.913 3.573 -15.174 1.00 96.69 81 ARG A O 1
ATOM 590 N N . ILE A 1 82 ? 15.855 3.077 -17.376 1.00 97.62 82 ILE A N 1
ATOM 591 C CA . ILE A 1 82 ? 14.582 2.343 -17.345 1.00 97.62 82 ILE A CA 1
ATOM 592 C C . ILE A 1 82 ? 14.683 1.143 -16.395 1.00 97.62 82 ILE A C 1
ATOM 594 O O . ILE A 1 82 ? 13.831 0.993 -15.520 1.00 97.62 82 ILE A O 1
ATOM 598 N N . ILE A 1 83 ? 15.746 0.331 -16.487 1.00 97.75 83 ILE A N 1
ATOM 599 C CA . ILE A 1 83 ? 15.966 -0.805 -15.569 1.00 97.75 83 ILE A CA 1
ATOM 600 C C . ILE A 1 83 ? 15.990 -0.335 -14.108 1.00 97.75 83 ILE A C 1
ATOM 602 O O . ILE A 1 83 ? 15.324 -0.922 -13.253 1.00 97.75 83 ILE A O 1
ATOM 606 N N . VAL A 1 84 ? 16.730 0.740 -13.816 1.00 97.50 84 VAL A N 1
ATOM 607 C CA . VAL A 1 84 ? 16.819 1.299 -12.458 1.00 97.50 84 VAL A CA 1
ATOM 608 C C . VAL A 1 84 ? 15.455 1.788 -11.969 1.00 97.50 84 VAL A C 1
ATOM 610 O O . VAL A 1 84 ? 15.071 1.501 -10.837 1.00 97.50 84 VAL A O 1
ATOM 613 N N . GLN A 1 85 ? 14.697 2.493 -12.808 1.00 97.62 85 GLN A N 1
ATOM 614 C CA . GLN A 1 85 ? 13.373 3.004 -12.452 1.00 97.62 85 GLN A CA 1
ATOM 615 C C . GLN A 1 85 ? 12.369 1.876 -12.197 1.00 97.62 85 GLN A C 1
ATOM 617 O O . GLN A 1 85 ? 11.651 1.931 -11.199 1.00 97.62 85 GLN A O 1
ATOM 622 N N . VAL A 1 86 ? 12.350 0.824 -13.025 1.00 98.06 86 VAL A N 1
ATOM 623 C CA . VAL A 1 86 ? 11.513 -0.364 -12.775 1.00 98.06 86 VAL A CA 1
ATOM 624 C C . VAL A 1 86 ? 11.929 -1.031 -11.457 1.00 98.06 86 VAL A C 1
ATOM 626 O O . VAL A 1 86 ? 11.068 -1.389 -10.655 1.00 98.06 86 VAL A O 1
ATOM 629 N N . GLY A 1 87 ? 13.232 -1.116 -11.170 1.00 98.06 87 GLY A N 1
ATOM 630 C CA . GLY A 1 87 ? 13.759 -1.568 -9.875 1.00 98.06 87 GLY A CA 1
ATOM 631 C C . GLY A 1 87 ? 13.252 -0.768 -8.689 1.00 98.06 87 GLY A C 1
ATOM 632 O O . GLY A 1 87 ? 12.789 -1.356 -7.711 1.00 98.06 87 GLY A O 1
ATOM 633 N N . ASN A 1 88 ? 13.266 0.557 -8.796 1.00 98.31 88 ASN A N 1
ATOM 634 C CA . ASN A 1 88 ? 12.755 1.435 -7.751 1.00 98.31 88 ASN A CA 1
ATOM 635 C C . ASN A 1 88 ? 11.249 1.240 -7.537 1.00 98.31 88 ASN A C 1
ATOM 637 O O . ASN A 1 88 ? 10.817 1.127 -6.394 1.00 98.31 88 ASN A O 1
ATOM 641 N N . VAL A 1 89 ? 10.455 1.116 -8.610 1.00 98.44 89 VAL A N 1
ATOM 642 C CA . VAL A 1 89 ? 9.013 0.824 -8.504 1.00 98.44 89 VAL A CA 1
ATOM 643 C C . VAL A 1 89 ? 8.774 -0.490 -7.766 1.00 98.44 89 VAL A C 1
ATOM 645 O O . VAL A 1 89 ? 7.923 -0.542 -6.879 1.00 98.44 89 VAL A O 1
ATOM 648 N N . VAL A 1 90 ? 9.523 -1.546 -8.095 1.00 98.44 90 VAL A N 1
ATOM 649 C CA . VAL A 1 90 ? 9.393 -2.853 -7.433 1.00 98.44 90 VAL A CA 1
ATOM 650 C C . VAL A 1 90 ? 9.773 -2.771 -5.958 1.00 98.44 90 VAL A C 1
ATOM 652 O O . VAL A 1 90 ? 9.017 -3.239 -5.107 1.00 98.44 90 VAL A O 1
ATOM 655 N N . ALA A 1 91 ? 10.908 -2.150 -5.642 1.00 98.50 91 ALA A N 1
ATOM 656 C CA . ALA A 1 91 ? 11.373 -2.008 -4.268 1.00 98.50 91 ALA A CA 1
ATOM 657 C C . ALA A 1 91 ? 10.401 -1.179 -3.412 1.00 98.50 91 ALA A C 1
ATOM 659 O O . ALA A 1 91 ? 9.993 -1.626 -2.340 1.00 98.50 91 ALA A O 1
ATOM 660 N N . ASP A 1 92 ? 9.980 -0.009 -3.899 1.00 98.62 92 ASP A N 1
ATOM 661 C CA . ASP A 1 92 ? 9.074 0.872 -3.163 1.00 98.62 92 ASP A CA 1
ATOM 662 C C . ASP A 1 92 ? 7.664 0.280 -3.032 1.00 98.62 92 ASP A C 1
ATOM 664 O O . ASP A 1 92 ? 7.019 0.456 -2.001 1.00 98.62 92 ASP A O 1
ATOM 668 N N . THR A 1 93 ? 7.183 -0.475 -4.022 1.00 98.56 93 THR A N 1
ATOM 669 C CA . THR A 1 93 ? 5.874 -1.139 -3.917 1.00 98.56 93 THR A CA 1
ATOM 670 C C . THR A 1 93 ? 5.910 -2.326 -2.947 1.00 98.56 93 THR A C 1
ATOM 672 O O . THR A 1 93 ? 4.949 -2.550 -2.211 1.00 98.56 93 THR A O 1
ATOM 675 N N . ASN A 1 94 ? 7.032 -3.048 -2.861 1.00 98.25 94 ASN A N 1
ATOM 676 C CA . ASN A 1 94 ? 7.228 -4.064 -1.824 1.00 98.25 94 ASN A CA 1
ATOM 677 C C . ASN A 1 94 ? 7.292 -3.437 -0.422 1.00 98.25 94 ASN A C 1
ATOM 679 O O . ASN A 1 94 ? 6.715 -3.989 0.516 1.00 98.25 94 ASN A O 1
ATOM 683 N N . LEU A 1 95 ? 7.933 -2.270 -0.282 1.00 98.56 95 LEU A N 1
ATOM 684 C CA . LEU A 1 95 ? 7.900 -1.495 0.961 1.00 98.56 95 LEU A CA 1
ATOM 685 C C . LEU A 1 95 ? 6.464 -1.089 1.317 1.00 98.56 95 LEU A C 1
ATOM 687 O O . LEU A 1 95 ? 6.042 -1.329 2.439 1.00 98.56 95 LEU A O 1
ATOM 691 N N . ILE A 1 96 ? 5.679 -0.591 0.357 1.00 98.75 96 ILE A N 1
ATOM 692 C CA . ILE A 1 96 ? 4.251 -0.291 0.557 1.00 98.75 96 ILE A CA 1
ATOM 693 C C . ILE A 1 96 ? 3.485 -1.521 1.048 1.00 98.75 96 ILE A C 1
ATOM 695 O O . ILE A 1 96 ? 2.716 -1.421 2.000 1.00 98.75 96 ILE A O 1
ATOM 699 N N . SER A 1 97 ? 3.693 -2.690 0.436 1.00 98.44 97 SER A N 1
ATOM 700 C CA . SER A 1 97 ? 3.058 -3.926 0.901 1.00 98.44 97 SER A CA 1
ATOM 701 C C . SER A 1 97 ? 3.458 -4.261 2.340 1.00 98.44 97 SER A C 1
ATOM 703 O O . SER A 1 97 ? 2.608 -4.684 3.124 1.00 98.44 97 SER A O 1
ATOM 705 N N . SER A 1 98 ? 4.733 -4.084 2.694 1.00 98.38 98 SER A N 1
ATOM 706 C CA . SER A 1 98 ? 5.223 -4.288 4.059 1.00 98.38 98 SER A CA 1
ATOM 707 C C . SER A 1 98 ? 4.591 -3.297 5.036 1.00 98.38 98 SER A C 1
ATOM 709 O O . SER A 1 98 ? 4.136 -3.706 6.100 1.00 98.38 98 SER A O 1
ATOM 711 N N . ASP A 1 99 ? 4.506 -2.020 4.668 1.00 98.75 99 ASP A N 1
ATOM 712 C CA . ASP A 1 99 ? 3.915 -0.967 5.493 1.00 98.75 99 ASP A CA 1
ATOM 713 C C . ASP A 1 99 ? 2.421 -1.215 5.720 1.00 98.75 99 ASP A C 1
ATOM 715 O O . ASP A 1 99 ? 1.946 -1.111 6.845 1.00 98.75 99 ASP A O 1
ATOM 719 N N . LEU A 1 100 ? 1.669 -1.638 4.699 1.00 98.69 100 LEU A N 1
ATOM 720 C CA . LEU A 1 100 ? 0.252 -1.992 4.852 1.00 98.69 100 LEU A CA 1
ATOM 721 C C . LEU A 1 100 ? 0.057 -3.177 5.814 1.00 98.69 100 LEU A C 1
ATOM 723 O O . LEU A 1 100 ? -0.826 -3.149 6.670 1.00 98.69 100 LEU A O 1
ATOM 727 N N . MET A 1 101 ? 0.900 -4.206 5.722 1.00 98.19 101 MET A N 1
ATOM 728 C CA . MET A 1 101 ? 0.852 -5.358 6.633 1.00 98.19 101 MET A CA 1
ATOM 729 C C . MET A 1 101 ? 1.293 -4.990 8.058 1.00 98.19 101 MET A C 1
ATOM 731 O O . MET A 1 101 ? 0.701 -5.449 9.040 1.00 98.19 101 MET A O 1
ATOM 735 N N . GLY A 1 102 ? 2.310 -4.136 8.177 1.00 98.19 102 GLY A N 1
ATOM 736 C CA . GLY A 1 102 ? 2.778 -3.585 9.444 1.00 98.19 102 GLY A CA 1
ATOM 737 C C . GLY A 1 102 ? 1.712 -2.724 10.115 1.00 98.19 102 G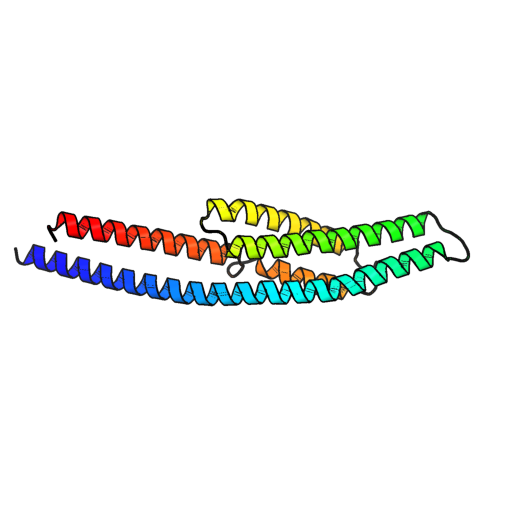LY A C 1
ATOM 738 O O . GLY A 1 102 ? 1.472 -2.874 11.310 1.00 98.19 102 GLY A O 1
ATOM 739 N N . ALA A 1 103 ? 1.008 -1.900 9.340 1.00 98.25 103 ALA A N 1
ATOM 740 C CA . ALA A 1 103 ? -0.093 -1.073 9.809 1.00 98.25 103 ALA A CA 1
ATOM 741 C C . ALA A 1 103 ? -1.236 -1.929 10.360 1.00 98.25 103 ALA A C 1
ATOM 743 O O . ALA A 1 103 ? -1.671 -1.695 11.481 1.00 98.25 103 ALA A O 1
ATOM 744 N N . LEU A 1 104 ? -1.658 -2.979 9.647 1.00 97.12 104 LEU A N 1
ATOM 745 C CA . LEU A 1 104 ? -2.637 -3.942 10.173 1.00 97.12 104 LEU A CA 1
ATOM 746 C C . LEU A 1 104 ? -2.162 -4.576 11.495 1.00 97.12 104 LEU A C 1
ATOM 748 O O . LEU A 1 104 ? -2.950 -4.816 12.400 1.00 97.12 104 LEU A O 1
ATOM 752 N N . SER A 1 105 ? -0.860 -4.773 11.673 1.00 95.94 105 SER A N 1
ATOM 753 C CA . SER A 1 105 ? -0.312 -5.361 12.902 1.00 95.94 105 SER A CA 1
ATOM 754 C C . SER A 1 105 ? -0.075 -4.348 14.036 1.00 95.94 105 SER A C 1
ATOM 756 O O . SER A 1 105 ? 0.225 -4.754 15.160 1.00 95.94 105 SER A O 1
ATOM 758 N N . ALA A 1 106 ? -0.189 -3.040 13.783 1.00 96.75 106 ALA A N 1
ATOM 759 C CA . ALA A 1 106 ? 0.179 -2.001 14.744 1.00 96.75 106 ALA A CA 1
ATOM 760 C C . ALA A 1 106 ? -0.764 -1.995 15.954 1.00 96.75 106 ALA A C 1
ATOM 762 O O . ALA A 1 106 ? -1.976 -1.880 15.800 1.00 96.75 106 ALA A O 1
ATOM 763 N N . GLY A 1 107 ? -0.231 -2.116 17.171 1.00 93.00 107 GLY A N 1
ATOM 764 C CA . GLY A 1 107 ? -1.039 -2.188 18.397 1.00 93.00 107 GLY A CA 1
ATOM 765 C C . GLY A 1 107 ? -1.517 -0.841 18.947 1.00 93.00 107 GLY A C 1
ATOM 766 O O . GLY A 1 107 ? -2.422 -0.825 19.772 1.00 93.00 107 GLY A O 1
ATOM 767 N N . THR A 1 108 ? -0.909 0.267 18.516 1.00 93.69 108 THR A N 1
ATOM 768 C CA . THR A 1 108 ? -1.156 1.618 19.042 1.00 93.69 108 THR A CA 1
ATOM 769 C C . THR A 1 108 ? -1.068 2.659 17.929 1.00 93.69 108 THR A C 1
ATOM 771 O O . THR A 1 108 ? -0.413 2.428 16.908 1.00 93.69 108 THR A O 1
ATOM 774 N N . GLY A 1 109 ? -1.690 3.826 18.133 1.00 92.88 109 GLY A N 1
ATOM 775 C CA . GLY A 1 109 ? -1.597 4.946 17.188 1.00 92.88 109 GLY A CA 1
ATOM 776 C C . GLY A 1 109 ? -0.158 5.452 17.016 1.00 92.88 109 GLY A C 1
ATOM 777 O O . GLY A 1 109 ? 0.274 5.745 15.903 1.00 92.88 109 GLY A O 1
ATOM 778 N N . GLU A 1 110 ? 0.627 5.456 18.098 1.00 95.62 110 GLU A N 1
ATOM 779 C CA . GLU A 1 110 ? 2.054 5.815 18.075 1.00 95.62 110 GLU A CA 1
ATOM 780 C C . GLU A 1 110 ? 2.883 4.879 17.186 1.00 95.62 110 GLU A C 1
ATOM 782 O O . GLU A 1 110 ? 3.780 5.337 16.482 1.00 95.62 110 GLU A O 1
ATOM 787 N N . ALA A 1 111 ? 2.572 3.578 17.179 1.00 97.19 111 ALA A N 1
ATOM 788 C CA . ALA A 1 111 ? 3.218 2.615 16.291 1.00 97.19 111 ALA A CA 1
ATOM 789 C C . ALA A 1 111 ? 2.706 2.717 14.843 1.00 97.19 111 ALA A C 1
ATOM 791 O O . ALA A 1 111 ? 3.450 2.423 13.911 1.00 97.19 111 ALA A O 1
ATOM 792 N N . LEU A 1 112 ? 1.451 3.137 14.645 1.00 97.75 112 LEU A N 1
ATOM 793 C CA . LEU A 1 112 ? 0.824 3.264 13.329 1.00 97.75 112 LEU A CA 1
ATOM 794 C C . LEU A 1 112 ? 1.346 4.477 12.541 1.00 97.75 112 LEU A C 1
ATOM 796 O O . LEU A 1 112 ? 1.594 4.366 11.341 1.00 97.75 112 LEU A O 1
ATOM 800 N N . SER A 1 113 ? 1.551 5.616 13.209 1.00 96.75 113 SER A N 1
ATOM 801 C CA . SER A 1 113 ? 1.966 6.877 12.574 1.00 96.75 113 SER A CA 1
ATOM 802 C C . SER A 1 113 ? 3.243 6.778 11.720 1.00 96.75 113 SER A C 1
ATOM 804 O O . SER A 1 113 ? 3.189 7.160 10.551 1.00 96.75 113 SER A O 1
ATOM 806 N N . PRO A 1 114 ? 4.387 6.259 12.219 1.00 98.25 114 PRO A N 1
ATOM 807 C CA . PRO A 1 114 ? 5.605 6.185 11.409 1.00 98.25 114 PRO A CA 1
ATOM 808 C C . PRO A 1 114 ? 5.464 5.241 10.205 1.00 98.25 114 PRO A C 1
ATOM 810 O O . PRO A 1 114 ? 6.108 5.452 9.178 1.00 98.25 114 PRO A O 1
ATOM 813 N N . ILE A 1 115 ? 4.601 4.224 10.304 1.00 98.62 115 ILE A N 1
ATOM 814 C CA . ILE A 1 115 ? 4.294 3.319 9.190 1.00 98.62 115 ILE A CA 1
ATOM 815 C C . ILE A 1 115 ? 3.493 4.065 8.113 1.00 98.62 115 ILE A C 1
ATOM 817 O O . ILE A 1 115 ? 3.775 3.920 6.925 1.00 98.62 115 ILE A O 1
ATOM 821 N N . GLU A 1 116 ? 2.534 4.909 8.510 1.00 98.38 116 GLU A N 1
ATOM 822 C CA . GLU A 1 116 ? 1.768 5.744 7.573 1.00 98.38 116 GLU A CA 1
ATOM 823 C C . GLU A 1 116 ? 2.668 6.745 6.831 1.00 98.38 116 GLU A C 1
ATOM 825 O O . GLU A 1 116 ? 2.503 6.964 5.627 1.00 98.38 116 GLU A O 1
ATOM 830 N N . ASP A 1 117 ? 3.656 7.318 7.517 1.00 98.38 117 ASP A N 1
ATOM 831 C CA . ASP A 1 117 ? 4.619 8.244 6.915 1.00 98.38 117 ASP A CA 1
ATOM 832 C C . ASP A 1 117 ? 5.570 7.546 5.929 1.00 98.38 117 ASP A C 1
ATOM 834 O O . ASP A 1 117 ? 5.830 8.070 4.835 1.00 98.38 117 ASP A O 1
ATOM 838 N N . SER A 1 118 ? 6.045 6.342 6.273 1.00 98.56 118 SER A N 1
ATOM 839 C CA . SER A 1 118 ? 6.803 5.481 5.354 1.00 98.56 118 SER A CA 1
ATOM 840 C C . SER A 1 118 ? 5.984 5.166 4.101 1.00 98.56 118 SER A C 1
ATOM 842 O O . SER A 1 118 ? 6.437 5.439 2.982 1.00 98.56 118 SER A O 1
ATOM 844 N N . PHE A 1 119 ? 4.732 4.730 4.283 1.00 98.69 119 PHE A N 1
ATOM 845 C CA . PHE A 1 119 ? 3.821 4.414 3.187 1.00 98.69 119 PHE A CA 1
ATOM 846 C C . PHE A 1 119 ? 3.614 5.610 2.255 1.00 98.69 119 PHE A C 1
ATOM 848 O O . PHE A 1 119 ? 3.755 5.471 1.042 1.00 98.69 119 PHE A O 1
ATOM 855 N N . LYS A 1 120 ? 3.320 6.802 2.791 1.00 98.31 120 LYS A N 1
ATOM 856 C CA . LYS A 1 120 ? 3.105 8.015 1.978 1.00 98.31 120 LYS A CA 1
ATOM 857 C C . LYS A 1 120 ? 4.354 8.405 1.196 1.00 98.31 120 LYS A C 1
ATOM 859 O O . LYS A 1 120 ? 4.262 8.821 0.038 1.00 98.31 120 LYS A O 1
ATOM 864 N N . THR A 1 121 ? 5.523 8.249 1.810 1.00 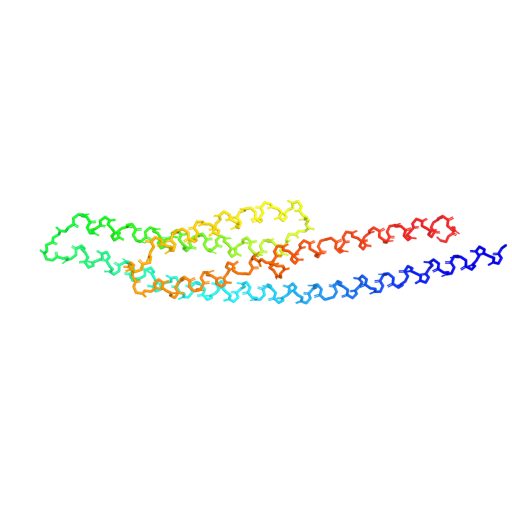98.56 121 THR A N 1
ATOM 865 C CA . THR A 1 121 ? 6.805 8.530 1.163 1.00 98.56 121 THR A CA 1
ATOM 866 C C . THR A 1 121 ? 7.050 7.562 0.006 1.00 98.56 121 THR A C 1
ATOM 868 O O . THR A 1 121 ? 7.321 8.004 -1.113 1.00 98.56 121 THR A O 1
ATOM 871 N N . ALA A 1 122 ? 6.900 6.255 0.237 1.00 98.62 122 ALA A N 1
ATOM 872 C CA . ALA A 1 122 ? 7.042 5.235 -0.798 1.00 98.62 122 ALA A CA 1
ATOM 873 C C . ALA A 1 122 ? 5.985 5.396 -1.903 1.00 98.62 122 ALA A C 1
ATOM 875 O O . ALA A 1 122 ? 6.317 5.346 -3.085 1.00 98.62 122 ALA A O 1
ATOM 876 N N . GLN A 1 123 ? 4.736 5.702 -1.542 1.00 98.31 123 GLN A N 1
ATOM 877 C CA . GLN A 1 123 ? 3.649 5.979 -2.481 1.00 98.31 123 GLN A CA 1
ATOM 878 C C . GLN A 1 123 ? 4.025 7.105 -3.448 1.00 98.31 123 GLN A C 1
ATOM 880 O O . GLN A 1 123 ? 3.822 6.971 -4.657 1.00 98.31 123 GLN A O 1
ATOM 885 N N . LYS A 1 124 ? 4.579 8.213 -2.938 1.00 98.31 124 LYS A N 1
ATOM 886 C CA . LYS A 1 124 ? 5.034 9.316 -3.788 1.00 98.31 124 LYS A CA 1
ATOM 887 C C . LYS A 1 124 ? 6.130 8.852 -4.751 1.00 98.31 124 LYS A C 1
ATOM 889 O O . LYS A 1 124 ? 6.027 9.121 -5.945 1.00 98.31 124 LYS A O 1
ATOM 894 N N . ARG A 1 125 ? 7.136 8.118 -4.260 1.00 98.44 125 ARG A N 1
ATOM 895 C CA . ARG A 1 125 ? 8.225 7.596 -5.104 1.00 98.44 125 ARG A CA 1
ATOM 896 C C . ARG A 1 125 ? 7.719 6.645 -6.190 1.00 98.44 125 ARG A C 1
ATOM 898 O O . ARG A 1 125 ? 8.161 6.754 -7.330 1.00 98.44 125 ARG A O 1
ATOM 905 N N . VAL A 1 126 ? 6.772 5.759 -5.879 1.00 98.38 126 VAL A N 1
ATOM 906 C CA . VAL A 1 126 ? 6.146 4.868 -6.871 1.00 98.38 126 VAL A CA 1
ATOM 907 C C . VAL A 1 126 ? 5.424 5.676 -7.946 1.00 98.38 126 VAL A C 1
ATOM 909 O O . VAL A 1 126 ? 5.652 5.440 -9.129 1.00 98.38 126 VAL A O 1
ATOM 912 N N . LYS A 1 127 ? 4.596 6.654 -7.554 1.00 97.88 127 LYS A N 1
ATOM 913 C CA . LYS A 1 127 ? 3.862 7.513 -8.499 1.00 97.88 127 LYS A CA 1
ATOM 914 C C . LYS A 1 127 ? 4.814 8.273 -9.430 1.00 97.88 127 LYS A C 1
ATOM 916 O O . LYS A 1 127 ? 4.602 8.263 -10.641 1.00 97.88 127 LYS A O 1
ATOM 921 N N . ASP A 1 128 ? 5.871 8.866 -8.876 1.00 97.94 128 ASP A N 1
ATOM 922 C CA . ASP A 1 128 ? 6.866 9.628 -9.638 1.00 97.94 128 ASP A CA 1
ATOM 923 C C . ASP A 1 128 ? 7.649 8.727 -10.613 1.00 97.94 128 ASP A C 1
ATOM 925 O O . ASP A 1 128 ? 7.783 9.062 -11.790 1.00 97.94 128 ASP A O 1
ATOM 929 N N . ASN A 1 129 ? 8.127 7.560 -10.160 1.00 97.06 129 ASN A N 1
ATOM 930 C CA . ASN A 1 129 ? 8.865 6.627 -11.019 1.00 97.06 129 ASN A CA 1
ATOM 931 C C . ASN A 1 129 ? 7.979 6.028 -12.119 1.00 97.06 129 ASN A C 1
ATOM 933 O O . ASN A 1 129 ? 8.427 5.908 -13.255 1.00 97.06 129 ASN A O 1
ATOM 937 N N . LEU A 1 130 ? 6.726 5.677 -11.813 1.00 97.12 130 LEU A N 1
ATOM 938 C CA . LEU A 1 130 ? 5.792 5.177 -12.822 1.00 97.12 130 LEU A CA 1
ATOM 939 C C . LEU A 1 130 ? 5.518 6.241 -13.888 1.00 97.12 130 LEU A C 1
ATOM 941 O O . LEU A 1 130 ? 5.563 5.927 -15.071 1.00 97.12 130 LEU A O 1
ATOM 945 N N . ALA A 1 131 ? 5.274 7.498 -13.495 1.00 96.44 131 ALA A N 1
ATOM 946 C CA . ALA A 1 131 ? 5.085 8.602 -14.441 1.00 96.44 131 ALA A CA 1
ATOM 947 C C . ALA A 1 131 ? 6.302 8.800 -15.359 1.00 96.44 131 ALA A C 1
ATOM 949 O O . ALA A 1 131 ? 6.138 9.041 -16.551 1.00 96.44 131 ALA A O 1
ATOM 950 N N . ALA A 1 132 ? 7.518 8.647 -14.829 1.00 95.62 132 ALA A N 1
ATOM 951 C CA . ALA A 1 132 ? 8.740 8.727 -15.626 1.00 95.62 132 ALA A CA 1
ATOM 952 C C . ALA A 1 132 ? 8.925 7.548 -16.605 1.00 95.62 132 ALA A C 1
ATOM 954 O O . ALA A 1 132 ? 9.683 7.674 -17.560 1.00 95.62 132 ALA A O 1
ATOM 955 N N . LEU A 1 133 ? 8.243 6.423 -16.372 1.00 95.94 133 LEU A N 1
ATOM 956 C CA . LEU A 1 133 ? 8.290 5.219 -17.205 1.00 95.94 133 LEU A CA 1
ATOM 957 C C . LEU A 1 133 ? 7.181 5.170 -18.269 1.00 95.94 133 LEU A C 1
ATOM 959 O O . LEU A 1 133 ? 7.110 4.201 -19.028 1.00 95.94 133 LEU A O 1
ATOM 963 N N . ASP A 1 134 ? 6.292 6.163 -18.340 1.00 92.69 134 ASP A N 1
ATOM 964 C CA . ASP A 1 134 ? 5.178 6.124 -19.287 1.00 92.69 134 ASP A CA 1
ATOM 965 C C . ASP A 1 134 ? 5.663 6.074 -20.738 1.00 92.69 134 ASP A C 1
ATOM 967 O O . ASP A 1 134 ? 6.399 6.934 -21.212 1.00 92.69 134 ASP A O 1
ATOM 971 N N . GLY A 1 135 ? 5.231 5.030 -21.450 1.00 90.62 135 GLY A N 1
ATOM 972 C CA . GLY A 1 135 ? 5.639 4.772 -22.831 1.00 90.62 135 GLY A CA 1
ATOM 973 C C . GLY A 1 135 ? 7.053 4.203 -22.993 1.00 90.62 135 GLY A C 1
ATOM 974 O O . GLY A 1 135 ? 7.427 3.904 -24.122 1.00 90.62 135 GLY A O 1
ATOM 975 N N . ALA A 1 136 ? 7.811 4.005 -21.907 1.00 91.06 136 ALA A N 1
ATOM 976 C CA . ALA A 1 136 ? 9.192 3.526 -21.973 1.00 91.06 136 ALA A CA 1
ATOM 977 C C . ALA A 1 136 ? 9.293 2.052 -22.406 1.00 91.06 136 ALA A C 1
ATOM 979 O O . ALA A 1 136 ? 10.144 1.705 -23.221 1.00 91.06 136 ALA A O 1
ATOM 980 N N . ILE A 1 137 ? 8.417 1.182 -21.886 1.00 92.31 137 ILE A N 1
ATOM 981 C CA . ILE A 1 137 ? 8.309 -0.237 -22.274 1.00 92.31 137 ILE A CA 1
ATOM 982 C C . ILE A 1 137 ? 6.846 -0.706 -22.251 1.00 92.31 137 ILE A C 1
ATOM 984 O O . ILE A 1 137 ? 5.998 -0.132 -21.561 1.00 92.31 137 ILE A O 1
ATOM 988 N N . GLY A 1 138 ? 6.540 -1.766 -23.006 1.00 90.88 138 GLY A N 1
ATOM 989 C CA . GLY A 1 138 ? 5.167 -2.234 -23.241 1.00 90.88 138 GLY A CA 1
ATOM 990 C C . GLY A 1 138 ? 4.436 -2.757 -22.000 1.00 90.88 138 GLY A C 1
ATOM 991 O O . GLY A 1 138 ? 3.211 -2.663 -21.932 1.00 90.88 138 GLY A O 1
ATOM 992 N N . SER A 1 139 ? 5.158 -3.267 -21.002 1.00 94.69 139 SER A N 1
ATOM 993 C CA . SER A 1 139 ? 4.584 -3.826 -19.773 1.00 94.69 139 SER A CA 1
ATOM 994 C C . SER A 1 139 ? 4.221 -2.798 -18.689 1.00 94.69 139 SER A C 1
ATOM 996 O O . SER A 1 139 ? 3.537 -3.160 -17.726 1.00 94.69 139 SER A O 1
ATOM 998 N N . ILE A 1 140 ? 4.650 -1.530 -18.807 1.00 96.44 140 ILE A N 1
ATOM 999 C CA . ILE A 1 140 ? 4.421 -0.498 -17.772 1.00 96.44 140 ILE A CA 1
ATOM 1000 C C . ILE A 1 140 ? 2.945 -0.324 -17.400 1.00 96.44 140 ILE A C 1
ATOM 1002 O O . ILE A 1 140 ? 2.671 -0.221 -16.203 1.00 96.44 140 ILE A O 1
ATOM 1006 N N . PRO A 1 141 ? 1.970 -0.336 -18.333 1.00 97.12 141 PRO A N 1
ATOM 1007 C CA . PRO A 1 141 ? 0.561 -0.180 -17.972 1.00 97.12 141 PRO A CA 1
ATOM 1008 C C . PRO A 1 141 ? 0.062 -1.243 -16.982 1.00 97.12 141 PRO A C 1
ATOM 1010 O O . PRO A 1 141 ? -0.680 -0.930 -16.051 1.00 97.12 141 PRO A O 1
ATOM 1013 N N . GLU A 1 142 ? 0.502 -2.494 -17.138 1.00 96.44 142 GLU A N 1
ATOM 1014 C CA . GLU A 1 142 ? 0.108 -3.593 -16.252 1.00 96.44 142 GLU A CA 1
ATOM 1015 C C . GLU A 1 142 ? 0.798 -3.500 -14.886 1.00 96.44 142 GLU A C 1
ATOM 1017 O O . GLU A 1 142 ? 0.160 -3.742 -13.858 1.00 96.44 142 GLU A O 1
ATOM 1022 N N . LEU A 1 143 ? 2.076 -3.100 -14.860 1.00 97.75 143 LEU A N 1
ATOM 1023 C CA . LEU A 1 143 ? 2.807 -2.836 -13.619 1.00 97.75 143 LEU A CA 1
ATOM 1024 C C . LEU A 1 143 ? 2.168 -1.689 -12.829 1.00 97.75 143 LEU A C 1
ATOM 1026 O O . LEU A 1 143 ? 1.915 -1.827 -11.633 1.00 97.75 143 LEU A O 1
ATOM 1030 N N . ARG A 1 144 ? 1.866 -0.581 -13.516 1.00 98.06 144 ARG A N 1
ATOM 1031 C CA . ARG A 1 144 ? 1.198 0.599 -12.961 1.00 98.06 144 ARG A CA 1
ATOM 1032 C C . ARG A 1 144 ? -0.126 0.215 -12.326 1.00 98.06 144 ARG A C 1
ATOM 1034 O O . ARG A 1 144 ? -0.347 0.508 -11.156 1.00 98.06 144 ARG A O 1
ATOM 1041 N N . LYS A 1 145 ? -0.978 -0.490 -13.070 1.00 98.12 145 LYS A N 1
ATOM 1042 C CA . LYS A 1 145 ? -2.288 -0.925 -12.582 1.00 98.12 145 LYS A CA 1
ATOM 1043 C C . LYS A 1 145 ? -2.172 -1.779 -11.319 1.00 98.12 145 LYS A C 1
ATOM 1045 O O . LYS A 1 145 ? -2.952 -1.595 -10.388 1.00 98.12 145 LYS A O 1
ATOM 1050 N N . ALA A 1 146 ? -1.215 -2.705 -11.271 1.00 98.31 146 ALA A N 1
ATOM 1051 C CA . ALA A 1 146 ? -1.015 -3.549 -10.097 1.00 98.31 146 ALA A CA 1
ATOM 1052 C C . ALA A 1 146 ? -0.469 -2.762 -8.891 1.00 98.31 146 ALA A C 1
ATOM 1054 O O . ALA A 1 146 ? -0.922 -2.978 -7.769 1.00 98.31 146 ALA A O 1
ATOM 1055 N N . ALA A 1 147 ? 0.442 -1.809 -9.111 1.00 98.31 147 ALA A N 1
ATOM 1056 C CA . ALA A 1 147 ? 0.912 -0.915 -8.054 1.00 98.31 147 ALA A CA 1
ATOM 1057 C C . ALA A 1 147 ? -0.237 -0.048 -7.515 1.00 98.31 147 ALA A C 1
ATOM 1059 O O . ALA A 1 147 ? -0.470 0.006 -6.310 1.00 98.31 147 ALA A O 1
ATOM 1060 N N . GLU A 1 148 ? -1.019 0.578 -8.395 1.00 97.62 148 GLU A N 1
ATOM 1061 C CA . GLU A 1 148 ? -2.155 1.429 -8.021 1.00 97.62 148 GLU A CA 1
ATOM 1062 C C . GLU A 1 148 ? -3.202 0.686 -7.178 1.00 97.62 148 GLU A C 1
ATOM 1064 O O . GLU A 1 148 ? -3.772 1.275 -6.259 1.00 97.62 148 GLU A O 1
ATOM 1069 N N . GLN A 1 149 ? -3.408 -0.615 -7.417 1.00 97.62 149 GLN A N 1
ATOM 1070 C CA . GLN A 1 149 ? -4.263 -1.453 -6.570 1.00 97.62 149 GLN A CA 1
ATOM 1071 C C . GLN A 1 149 ? -3.756 -1.550 -5.125 1.00 97.62 149 GLN A C 1
ATOM 1073 O O . GLN A 1 149 ? -4.566 -1.456 -4.207 1.00 97.62 149 GLN A O 1
ATOM 1078 N N . LEU A 1 150 ? -2.445 -1.705 -4.909 1.00 96.75 150 LEU A N 1
ATOM 1079 C CA . LEU A 1 150 ? -1.849 -1.691 -3.566 1.00 96.75 150 LEU A CA 1
ATOM 1080 C C . LEU A 1 150 ? -1.954 -0.310 -2.920 1.00 96.75 150 LEU A C 1
ATOM 1082 O O . LEU A 1 150 ? -2.363 -0.192 -1.768 1.00 96.75 150 LEU A O 1
ATOM 1086 N N . LEU A 1 151 ? -1.613 0.741 -3.667 1.00 97.56 151 LEU A N 1
ATOM 1087 C CA . LEU A 1 151 ? -1.650 2.119 -3.177 1.00 97.56 151 LEU A CA 1
ATOM 1088 C C . LEU A 1 151 ? -3.058 2.503 -2.696 1.00 97.56 151 LEU A C 1
ATOM 1090 O O . LEU A 1 151 ? -3.204 3.097 -1.628 1.00 97.56 151 LEU A O 1
ATOM 1094 N N . ALA A 1 152 ? -4.094 2.102 -3.435 1.00 97.12 152 ALA A N 1
ATOM 1095 C CA . ALA A 1 152 ? -5.484 2.371 -3.083 1.00 97.12 152 ALA A CA 1
ATOM 1096 C C . ALA A 1 152 ? -5.920 1.733 -1.751 1.00 97.12 152 ALA A C 1
ATOM 1098 O O . ALA A 1 152 ? -6.858 2.226 -1.128 1.00 97.12 152 ALA A O 1
ATOM 1099 N N . LEU A 1 153 ? -5.255 0.665 -1.291 1.00 98.12 153 LEU A N 1
ATOM 1100 C CA . LEU A 1 153 ? -5.571 0.018 -0.012 1.00 98.12 153 LEU A CA 1
ATOM 1101 C C . LEU A 1 153 ? -5.080 0.818 1.198 1.00 98.12 153 LEU A C 1
ATOM 1103 O O . LEU A 1 153 ? -5.623 0.648 2.287 1.00 98.12 153 LEU A O 1
ATOM 1107 N N . GLY A 1 154 ? -4.084 1.691 1.035 1.00 96.81 154 GLY A N 1
ATOM 1108 C CA . GLY A 1 154 ? -3.655 2.607 2.096 1.00 96.81 154 GLY A CA 1
ATOM 1109 C C . GLY A 1 154 ? -4.425 3.929 2.118 1.00 96.81 154 GLY A C 1
ATOM 1110 O O . GLY A 1 154 ? -4.443 4.606 3.143 1.00 96.81 154 GLY A O 1
ATOM 1111 N N . ASP A 1 155 ? -5.096 4.282 1.021 1.00 91.69 155 ASP A N 1
ATOM 1112 C CA . ASP A 1 155 ? -5.753 5.577 0.855 1.00 91.69 155 ASP A CA 1
ATOM 1113 C C . ASP A 1 155 ? -7.233 5.574 1.289 1.00 91.69 155 ASP A C 1
ATOM 1115 O O . ASP A 1 155 ? -7.945 4.569 1.283 1.00 91.69 155 ASP A O 1
ATOM 1119 N N . GLY A 1 156 ? -7.739 6.766 1.608 1.00 89.00 156 GLY A N 1
ATOM 1120 C CA . GLY A 1 156 ? -9.165 7.006 1.832 1.00 89.00 156 GLY A CA 1
ATOM 1121 C C . GLY A 1 156 ? -9.702 6.533 3.187 1.00 89.00 156 GLY A C 1
ATOM 1122 O O . GLY A 1 156 ? -8.995 6.014 4.045 1.00 89.00 156 GLY A O 1
ATOM 1123 N N . LYS A 1 157 ? -11.007 6.750 3.401 1.00 89.44 157 LYS A N 1
ATOM 1124 C CA . LYS A 1 157 ? -11.676 6.483 4.693 1.00 89.44 157 LYS A CA 1
ATOM 1125 C C . LYS A 1 157 ? -11.746 4.999 5.060 1.00 89.44 157 LYS A C 1
ATOM 1127 O O . LYS A 1 157 ? -11.866 4.679 6.234 1.00 89.44 157 LYS A O 1
ATOM 1132 N N . ASN A 1 158 ? -11.678 4.128 4.056 1.00 89.50 158 ASN A N 1
ATOM 1133 C CA . ASN A 1 158 ? -11.731 2.676 4.218 1.00 89.50 158 ASN A CA 1
ATOM 1134 C C . ASN A 1 158 ? -10.355 2.019 4.024 1.00 89.50 158 ASN A C 1
ATOM 1136 O O . ASN A 1 158 ? -10.285 0.793 3.969 1.00 89.50 158 ASN A O 1
ATOM 1140 N N . GLY A 1 159 ? -9.295 2.820 3.875 1.00 95.19 159 GLY A N 1
ATOM 1141 C CA . GLY A 1 159 ? -7.930 2.327 3.753 1.00 95.19 159 GLY A CA 1
ATOM 1142 C C . GLY A 1 159 ? -7.395 1.798 5.080 1.00 95.19 159 GLY A C 1
ATOM 1143 O O . GLY A 1 159 ? -7.901 2.137 6.155 1.00 95.19 159 GLY A O 1
ATOM 1144 N N . VAL A 1 160 ? -6.341 0.991 4.992 1.00 97.94 160 VAL A N 1
ATOM 1145 C CA . VAL A 1 160 ? -5.715 0.279 6.112 1.00 97.94 160 VAL A CA 1
ATOM 1146 C C . VAL A 1 160 ? -5.436 1.196 7.301 1.00 97.94 160 VAL A C 1
ATOM 1148 O O . VAL A 1 160 ? -5.851 0.883 8.412 1.00 97.94 160 VAL A O 1
ATOM 1151 N N . PHE A 1 161 ? -4.812 2.355 7.080 1.00 97.69 161 PHE A N 1
ATOM 1152 C CA . PHE A 1 161 ? -4.448 3.271 8.166 1.00 97.69 161 PHE A CA 1
ATOM 1153 C C . PHE A 1 161 ? -5.666 3.843 8.896 1.00 97.69 161 PHE A C 1
ATOM 1155 O O . PHE A 1 161 ? -5.697 3.885 10.123 1.00 97.69 161 PHE A O 1
ATOM 1162 N N . LYS A 1 162 ? -6.711 4.245 8.161 1.00 95.50 162 LYS A N 1
ATOM 1163 C CA . LYS A 1 162 ? -7.924 4.815 8.767 1.00 95.50 162 LYS A CA 1
ATOM 1164 C C . LYS A 1 162 ? -8.749 3.776 9.501 1.00 95.50 162 LYS A C 1
ATOM 1166 O O . LYS A 1 162 ? -9.253 4.067 10.583 1.00 95.50 162 LYS A O 1
ATOM 1171 N N . VAL A 1 163 ? -8.863 2.579 8.935 1.00 94.62 163 VAL A N 1
ATOM 1172 C CA . VAL A 1 163 ? -9.548 1.474 9.603 1.00 94.62 163 VAL A CA 1
ATOM 1173 C C . VAL A 1 163 ? -8.782 1.077 10.855 1.00 94.62 163 VAL A C 1
ATOM 1175 O O . VAL A 1 163 ? -9.382 1.030 11.923 1.00 94.62 163 VAL A O 1
ATOM 1178 N N . ARG A 1 164 ? -7.459 0.905 10.770 1.00 96.38 164 ARG A N 1
ATOM 1179 C CA . ARG A 1 164 ? -6.664 0.519 11.934 1.00 96.38 164 ARG A CA 1
ATOM 1180 C C . ARG A 1 164 ? -6.709 1.554 13.052 1.00 96.38 164 ARG A C 1
ATOM 1182 O O . ARG A 1 164 ? -6.861 1.171 14.207 1.00 96.38 164 ARG A O 1
ATOM 1189 N N . GLN A 1 165 ? -6.627 2.844 12.727 1.00 95.25 165 GLN A N 1
ATOM 1190 C CA . GLN A 1 165 ? -6.761 3.892 13.738 1.00 95.25 165 GLN A CA 1
ATOM 1191 C C . GLN A 1 165 ? -8.113 3.795 14.451 1.00 95.25 165 GLN A C 1
ATOM 1193 O O . GLN A 1 165 ? -8.156 3.790 15.674 1.00 95.25 165 GLN A O 1
ATOM 1198 N N . LYS A 1 166 ? -9.206 3.616 13.699 1.00 92.50 166 LYS A N 1
ATOM 1199 C CA . LYS A 1 166 ? -10.540 3.441 14.284 1.00 92.50 166 LYS A CA 1
ATOM 1200 C C . LYS A 1 166 ? -10.605 2.220 15.208 1.00 92.50 166 LYS A C 1
ATOM 1202 O O . LYS A 1 166 ? -11.211 2.296 16.269 1.00 92.50 166 LYS A O 1
ATOM 1207 N N . GLU A 1 167 ? -9.993 1.102 14.819 1.00 92.31 167 GLU A N 1
ATOM 1208 C CA . GLU A 1 167 ? -9.928 -0.100 15.660 1.00 92.31 167 GLU A CA 1
ATOM 1209 C C . GLU A 1 167 ? -9.215 0.168 16.987 1.00 92.31 167 GLU A C 1
ATOM 1211 O O . GLU A 1 167 ? -9.697 -0.253 18.038 1.00 92.31 167 GLU A O 1
ATOM 1216 N N . ILE A 1 168 ? -8.084 0.875 16.938 1.00 93.25 168 ILE A N 1
ATOM 1217 C CA . ILE A 1 168 ? -7.314 1.265 18.121 1.00 93.25 168 ILE A CA 1
ATOM 1218 C C . ILE A 1 168 ? -8.159 2.176 19.019 1.00 93.25 168 ILE A C 1
ATOM 1220 O O . ILE A 1 168 ? -8.315 1.873 20.200 1.00 93.25 168 ILE A O 1
ATOM 1224 N N . ASP A 1 169 ? -8.793 3.204 18.451 1.00 90.62 169 ASP A N 1
ATOM 1225 C CA . ASP A 1 169 ? -9.643 4.142 19.192 1.00 90.62 169 ASP A CA 1
ATOM 1226 C C . ASP A 1 169 ? -10.814 3.416 19.889 1.00 90.62 169 ASP A C 1
ATOM 1228 O O . ASP A 1 169 ? -11.105 3.662 21.061 1.00 90.62 169 ASP A O 1
ATOM 1232 N N . THR A 1 170 ? -11.470 2.470 19.201 1.00 88.06 170 THR A N 1
ATOM 1233 C CA . THR A 1 170 ? -12.552 1.653 19.778 1.00 88.06 170 THR A CA 1
ATOM 1234 C C . THR A 1 170 ? -12.046 0.769 20.924 1.00 88.06 170 THR A C 1
ATOM 1236 O O . THR A 1 170 ? -12.741 0.605 21.931 1.00 88.06 170 THR A O 1
ATOM 1239 N N . LEU A 1 171 ? -10.844 0.195 20.806 1.00 86.44 171 LEU A N 1
ATOM 1240 C CA . LEU A 1 171 ? -10.248 -0.623 21.867 1.00 86.44 171 LEU A CA 1
ATOM 1241 C C . LEU A 1 171 ? -9.892 0.213 23.102 1.00 86.44 171 LEU A C 1
ATOM 1243 O O . LEU A 1 171 ? -10.176 -0.214 24.224 1.00 86.44 171 LEU A O 1
ATOM 1247 N N . GLU A 1 172 ? -9.315 1.397 22.905 1.00 86.94 172 GLU A N 1
ATOM 1248 C CA . GLU A 1 172 ? -8.982 2.332 23.983 1.00 86.94 172 GLU A CA 1
ATOM 1249 C C . GLU A 1 172 ? -10.243 2.830 24.700 1.00 86.94 172 GLU A C 1
ATOM 1251 O O . GLU A 1 172 ? -10.312 2.807 25.932 1.00 86.94 172 GLU A O 1
ATOM 1256 N N . TYR A 1 173 ? -11.286 3.183 23.945 1.00 84.62 173 TYR A N 1
ATOM 1257 C CA . TYR A 1 173 ? -12.572 3.591 24.508 1.00 84.62 173 TYR A CA 1
ATOM 1258 C C . TYR A 1 173 ? -13.251 2.464 25.302 1.00 84.62 173 TYR A C 1
ATOM 1260 O O . TYR A 1 173 ? -13.732 2.680 26.416 1.00 84.62 173 TYR A O 1
ATOM 1268 N N . GLY A 1 174 ? -13.241 1.234 24.779 1.00 83.31 174 GLY A N 1
ATOM 1269 C CA . GLY A 1 174 ? -13.768 0.072 25.497 1.00 83.31 174 GLY A CA 1
ATOM 1270 C C . GLY A 1 174 ? -13.024 -0.202 26.809 1.00 83.31 174 GLY A C 1
ATOM 1271 O O . GLY A 1 174 ? -13.648 -0.525 27.821 1.00 83.31 174 GLY A O 1
ATOM 1272 N N . ALA A 1 175 ? -11.698 -0.031 26.821 1.00 84.44 175 ALA A N 1
ATOM 1273 C CA . ALA A 1 175 ? -10.895 -0.157 28.035 1.00 84.44 175 ALA A CA 1
ATOM 1274 C C . ALA A 1 175 ? -11.240 0.926 29.071 1.00 84.44 175 ALA A C 1
ATOM 1276 O O . ALA A 1 175 ? -11.348 0.611 30.258 1.00 84.44 175 ALA A O 1
ATOM 1277 N N . LEU A 1 176 ? -11.476 2.164 28.624 1.00 86.75 176 LEU A N 1
ATOM 1278 C CA . LEU A 1 176 ? -11.905 3.267 29.483 1.00 86.75 176 LEU A CA 1
ATOM 1279 C C . LEU A 1 176 ? -13.260 2.977 30.147 1.00 86.75 176 LEU A C 1
ATOM 1281 O O . LEU A 1 176 ? -13.360 3.067 31.369 1.00 86.75 176 LEU A O 1
ATOM 1285 N N . ILE A 1 177 ? -14.270 2.542 29.381 1.00 83.00 177 ILE A N 1
ATOM 1286 C CA . ILE A 1 177 ? -15.593 2.188 29.933 1.00 83.00 177 ILE A CA 1
ATOM 1287 C C . ILE A 1 177 ? -15.469 1.083 30.987 1.00 83.00 177 ILE A C 1
ATOM 1289 O O . ILE A 1 177 ? -16.103 1.145 32.043 1.00 83.00 177 ILE A O 1
ATOM 1293 N N . LEU A 1 178 ? -14.663 0.051 30.720 1.00 84.88 178 LEU A N 1
ATOM 1294 C CA . LEU A 1 178 ? -14.464 -1.048 31.667 1.00 84.88 178 LEU A CA 1
ATOM 1295 C C . LEU A 1 178 ? -13.802 -0.574 32.968 1.00 84.88 178 LEU A C 1
ATOM 1297 O O . LEU A 1 178 ? -14.179 -1.039 34.045 1.00 84.88 178 LEU A O 1
ATOM 1301 N N . ASP A 1 179 ? -12.837 0.340 32.884 1.00 85.94 179 ASP A N 1
ATOM 1302 C CA . ASP A 1 179 ? -12.188 0.931 34.055 1.00 85.94 179 ASP A CA 1
ATOM 1303 C C . ASP A 1 179 ? -13.154 1.810 34.868 1.00 85.94 179 ASP A C 1
ATOM 1305 O O . ASP A 1 179 ? -13.258 1.662 36.088 1.00 85.94 179 ASP A O 1
ATOM 1309 N N . GLU A 1 180 ? -13.939 2.658 34.200 1.00 82.88 180 GLU A N 1
ATOM 1310 C CA . GLU A 1 180 ? -14.990 3.467 34.831 1.00 82.88 180 GLU A CA 1
ATOM 1311 C C . GLU A 1 180 ? -16.058 2.596 35.505 1.00 82.88 180 GLU A C 1
ATOM 1313 O O . GLU A 1 180 ? -16.447 2.855 36.645 1.00 82.88 180 GLU A O 1
ATOM 1318 N N . THR A 1 181 ? -16.462 1.499 34.860 1.00 79.00 181 THR A N 1
ATOM 1319 C CA . THR A 1 181 ? -17.421 0.533 35.420 1.00 79.00 181 THR A CA 1
ATOM 1320 C C . THR A 1 181 ? -16.875 -0.132 36.685 1.00 79.00 181 THR A C 1
ATOM 1322 O O . THR A 1 181 ? -17.587 -0.266 37.680 1.00 79.00 181 THR A O 1
ATOM 1325 N N . ARG A 1 182 ? -15.593 -0.527 36.693 1.00 82.56 182 ARG A N 1
ATOM 1326 C CA . ARG A 1 182 ? -14.948 -1.094 37.892 1.00 82.56 182 ARG A CA 1
ATOM 1327 C C . ARG A 1 182 ? -14.906 -0.088 39.037 1.00 82.56 182 ARG A C 1
ATOM 1329 O O . ARG A 1 182 ? -15.197 -0.459 40.172 1.00 82.56 182 ARG A O 1
ATOM 1336 N N . LYS A 1 183 ? -14.571 1.172 38.745 1.00 81.50 183 LYS A N 1
ATOM 1337 C CA . LYS A 1 183 ? -14.562 2.262 39.733 1.00 81.50 183 LYS A CA 1
ATOM 1338 C C . LYS A 1 183 ? -15.953 2.507 40.314 1.00 81.50 183 LYS A C 1
ATOM 1340 O O . LYS A 1 183 ? -16.071 2.662 41.527 1.00 81.50 183 LYS A O 1
ATOM 1345 N N . LEU A 1 184 ? -16.992 2.498 39.477 1.00 77.31 184 LEU A N 1
ATOM 1346 C CA . LEU A 1 184 ? -18.383 2.608 39.919 1.00 77.31 184 LEU A CA 1
ATOM 1347 C C . LEU A 1 184 ? -18.769 1.456 40.853 1.00 77.31 184 LEU A C 1
ATOM 1349 O O . LEU A 1 184 ? -19.256 1.718 41.948 1.00 77.31 184 LEU A O 1
ATOM 1353 N N . ASN A 1 185 ? -18.493 0.202 40.481 1.00 71.12 185 ASN A N 1
ATOM 1354 C CA . ASN A 1 185 ? -18.802 -0.956 41.329 1.00 71.12 185 ASN A CA 1
ATOM 1355 C C . ASN A 1 185 ? -18.082 -0.888 42.686 1.00 71.12 185 ASN A C 1
ATOM 1357 O O . ASN A 1 185 ? -18.724 -1.021 43.727 1.00 71.12 185 ASN A O 1
ATOM 1361 N N . ALA A 1 186 ? -16.785 -0.559 42.684 1.00 76.75 186 ALA A N 1
ATOM 1362 C CA . ALA A 1 186 ? -16.013 -0.384 43.913 1.00 76.75 186 ALA A CA 1
ATOM 1363 C C . ALA A 1 186 ? -16.552 0.765 44.788 1.00 76.75 186 ALA A C 1
ATOM 1365 O O . ALA A 1 186 ? -16.638 0.629 46.008 1.00 76.75 186 ALA A O 1
ATOM 1366 N N . GLY A 1 187 ? -16.956 1.887 44.178 1.00 69.50 187 GLY A N 1
ATOM 1367 C CA . GLY A 1 187 ? -17.586 3.014 44.875 1.00 69.50 187 GLY A CA 1
ATOM 1368 C C . GLY A 1 187 ? -18.975 2.693 45.439 1.00 69.50 187 GLY A C 1
ATOM 1369 O O . GLY A 1 187 ? -19.389 3.295 46.428 1.00 69.50 187 GLY A O 1
ATOM 1370 N N . LEU A 1 188 ? -19.674 1.719 44.848 1.00 63.50 188 LEU A N 1
ATOM 1371 C CA . LEU A 1 188 ? -20.954 1.187 45.321 1.00 63.50 188 LEU A CA 1
ATOM 1372 C C . LEU A 1 188 ? -20.795 0.076 46.379 1.00 63.50 188 LEU A C 1
ATOM 1374 O O . LEU A 1 188 ? -21.801 -0.379 46.923 1.00 63.50 188 LEU A O 1
ATOM 1378 N N . GLY A 1 189 ? -19.563 -0.338 46.703 1.00 53.84 189 GLY A N 1
ATOM 1379 C CA . GLY A 1 189 ? -19.281 -1.402 47.673 1.00 53.84 189 GLY A CA 1
ATOM 1380 C C . GLY A 1 189 ? -19.646 -2.809 47.185 1.00 53.84 189 GLY A C 1
ATOM 1381 O O . GLY A 1 189 ? -19.937 -3.672 48.015 1.00 53.84 189 GLY A O 1
ATOM 1382 N N . ILE A 1 190 ? -19.668 -3.013 45.863 1.00 51.22 190 ILE A N 1
ATOM 1383 C CA . ILE A 1 190 ? -19.940 -4.289 45.181 1.00 51.22 190 ILE A CA 1
ATOM 1384 C C . ILE A 1 190 ? -18.626 -4.910 44.705 1.00 51.22 190 ILE A C 1
ATOM 1386 O O . ILE A 1 190 ? -17.776 -4.159 44.171 1.00 51.22 190 ILE A O 1
#

Secondary structure (DSSP, 8-state):
-HHHHHHHHHHHHHHHHHHHHHHHHHHHHHHHHHHHHHHHHHHHHHHHHHHHHHHHHHHHHHHHHHT-SS--HHHHHHHHHHHHHHHHHHHHHHHHHHHHHHHHH--SHHHHHHHHHHHHHHHHHHHHHHHHTTTTSTTHHHHHHHHHHHHHHHSSTTSHHHHHHHHHHHHHHHHHHHHHHHHHHHHTT-

Radius of gyration: 26.04 Å; chains: 1; bounding box: 61×21×85 Å

Foldseek 3Di:
DVVVVVVVVVVVVVLVVVLVVLVVVLVVLVVLLVVLVVLLVVLLVQLVVLLVVQLVQLVVQLVCQVPPPDHDPVSNVLSVVSNVLSVLLNVLLVLLSVLLVQLSVQQAPVSNVVSLVSNVVSLVSNVVSLVVCVVVGDSSVSSNVSSVSSNVLCDDCSHSSNSSNVSNVSVVVSVVSVVVVVVVCVVVVD